Protein AF-A0A559QNJ1-F1 (afdb_monomer_lite)

Sequence (196 aa):
MNPVVQSQPAAASPVEQLLAQMQGPALPDPIGYWPPAPGWWVLGILVITAIGLTVYSILRKRARNRYRTTALRALDDIARGVPENKAYRLKALLKQTFFTAYPRERNRVAALHGQHWLQELHSSGKLHKLPFKQQELFARYFSEEIYQLNSNLHEPASLHIFIEVCRYWIKKHTTKPAPVYPVTAAAHALATGGTD

Structure (mmCIF, N/CA/C/O backbone):
data_AF-A0A559QNJ1-F1
#
_entry.id   AF-A0A559QNJ1-F1
#
loop_
_atom_site.group_PDB
_atom_site.id
_atom_site.type_symbol
_atom_site.label_atom_id
_atom_site.label_alt_id
_atom_site.label_comp_id
_atom_site.label_asym_id
_atom_site.label_entity_id
_atom_site.label_seq_id
_atom_site.pdbx_PDB_ins_code
_atom_site.Cartn_x
_atom_site.Cartn_y
_atom_site.Cartn_z
_atom_site.occupancy
_atom_site.B_iso_or_equiv
_atom_site.auth_seq_id
_atom_site.auth_comp_id
_atom_site.auth_asym_id
_atom_site.auth_atom_id
_atom_site.pdbx_PDB_model_num
ATOM 1 N N . MET A 1 1 ? -16.705 8.457 123.811 1.00 41.00 1 MET A N 1
ATOM 2 C CA . MET A 1 1 ? -17.934 7.855 123.249 1.00 41.00 1 MET A CA 1
ATOM 3 C C . MET A 1 1 ? -18.373 8.733 122.083 1.00 41.00 1 MET A C 1
ATOM 5 O O . MET A 1 1 ? -18.922 9.793 122.332 1.00 41.00 1 MET A O 1
ATOM 9 N N . ASN A 1 2 ? -18.034 8.358 120.843 1.00 44.53 2 ASN A N 1
ATOM 10 C CA . ASN A 1 2 ? -18.384 9.112 119.628 1.00 44.53 2 ASN A CA 1
ATOM 11 C C . ASN A 1 2 ? -19.527 8.396 118.893 1.00 44.53 2 ASN A C 1
ATOM 13 O O . ASN A 1 2 ? -19.393 7.194 118.658 1.00 44.53 2 ASN A O 1
ATOM 17 N N . PRO A 1 3 ? -20.616 9.082 118.505 1.00 57.97 3 PRO A N 1
ATOM 18 C CA . PRO A 1 3 ? -21.613 8.498 117.620 1.00 57.97 3 PRO A CA 1
ATOM 19 C C . PRO A 1 3 ? -21.122 8.494 116.164 1.00 57.97 3 PRO A C 1
ATOM 21 O O . PRO A 1 3 ? -20.559 9.468 115.666 1.00 57.97 3 PRO A O 1
ATOM 24 N N . VAL A 1 4 ? -21.339 7.362 115.495 1.00 52.81 4 VAL A N 1
ATOM 25 C CA . VAL A 1 4 ? -21.102 7.137 114.064 1.00 52.81 4 VAL A CA 1
ATOM 26 C C . VAL A 1 4 ? -22.115 7.952 113.257 1.00 52.81 4 VAL A C 1
ATOM 28 O O . VAL A 1 4 ? -23.319 7.745 113.382 1.00 52.81 4 VAL A O 1
ATOM 31 N N . VAL A 1 5 ? -21.628 8.870 112.423 1.00 57.50 5 VAL A N 1
ATOM 32 C CA . VAL A 1 5 ? -22.436 9.588 111.428 1.00 57.50 5 VAL A CA 1
ATOM 33 C C . VAL A 1 5 ? -22.674 8.642 110.249 1.00 57.50 5 VAL A C 1
ATOM 35 O O . VAL A 1 5 ? -21.732 8.262 109.558 1.00 57.50 5 VAL A O 1
ATOM 38 N N . GLN A 1 6 ? -23.924 8.229 110.033 1.00 46.25 6 GLN A N 1
ATOM 39 C CA . GLN A 1 6 ? -24.326 7.511 108.823 1.00 46.25 6 GLN A CA 1
ATOM 40 C C . GLN A 1 6 ? -24.389 8.495 107.646 1.00 46.25 6 GLN A C 1
ATOM 42 O O . GLN A 1 6 ? -25.229 9.392 107.620 1.00 46.25 6 GLN A O 1
ATOM 47 N N . SER A 1 7 ? -23.497 8.330 106.671 1.00 50.06 7 SER A N 1
ATOM 48 C CA . SER A 1 7 ? -23.483 9.095 105.422 1.00 50.06 7 SER A CA 1
ATOM 49 C C . SER A 1 7 ? -24.573 8.581 104.476 1.00 50.06 7 SER A C 1
ATOM 51 O O . SER A 1 7 ? -24.490 7.467 103.963 1.00 50.06 7 SER A O 1
ATOM 53 N N . GLN A 1 8 ? -25.599 9.393 104.237 1.00 51.47 8 GLN A N 1
ATOM 54 C CA . GLN A 1 8 ? -26.622 9.156 103.217 1.00 51.47 8 GLN A CA 1
ATOM 55 C C . GLN A 1 8 ? -25.997 9.311 101.811 1.00 51.47 8 GLN A C 1
ATOM 57 O O . GLN A 1 8 ? -25.254 10.274 101.606 1.00 51.47 8 GLN A O 1
ATOM 62 N N . PRO A 1 9 ? -26.236 8.409 100.836 1.00 51.00 9 PRO A N 1
ATOM 63 C CA . PRO A 1 9 ? -25.658 8.554 99.501 1.00 51.00 9 PRO A CA 1
ATOM 64 C C . PRO A 1 9 ? -26.268 9.773 98.801 1.00 51.00 9 PRO A C 1
ATOM 66 O O . PRO A 1 9 ? -27.489 9.896 98.695 1.00 51.00 9 PRO A O 1
ATOM 69 N N . ALA A 1 10 ? -25.409 10.688 98.351 1.00 56.72 10 ALA A N 1
ATOM 70 C CA . ALA A 1 10 ? -25.802 11.866 97.593 1.00 56.72 10 ALA A CA 1
ATOM 71 C C . ALA A 1 10 ? -26.511 11.436 96.300 1.00 56.72 10 ALA A C 1
ATOM 73 O O . ALA A 1 10 ? -25.950 10.696 95.491 1.00 56.72 10 ALA A O 1
ATOM 74 N N . ALA A 1 11 ? -27.753 11.886 96.118 1.00 59.53 11 ALA A N 1
ATOM 75 C CA . ALA A 1 11 ? -28.459 11.752 94.855 1.00 59.53 11 ALA A CA 1
ATOM 76 C C . ALA A 1 11 ? -27.624 12.411 93.743 1.00 59.53 11 ALA A C 1
ATOM 78 O O . ALA A 1 11 ? -27.133 13.526 93.924 1.00 59.53 11 ALA A O 1
ATOM 79 N N . ALA A 1 12 ? -27.452 11.704 92.623 1.00 60.41 12 ALA A N 1
ATOM 80 C CA . ALA A 1 12 ? -26.738 12.181 91.440 1.00 60.41 12 ALA A CA 1
ATOM 81 C C . ALA A 1 12 ? -27.136 13.627 91.101 1.00 60.41 12 ALA A C 1
ATOM 83 O O . ALA A 1 12 ? -28.323 13.969 91.109 1.00 60.41 12 ALA A O 1
ATOM 84 N N . SER A 1 13 ? -26.147 14.484 90.838 1.00 68.38 13 SER A N 1
ATOM 85 C CA . SER A 1 13 ? -26.398 15.912 90.623 1.00 68.38 13 SER A CA 1
ATOM 86 C C . SER A 1 13 ? -27.257 16.138 89.363 1.00 68.38 13 SER A C 1
ATOM 88 O O . SER A 1 13 ? -27.153 15.363 88.409 1.00 68.38 13 SER A O 1
ATOM 90 N N . PRO A 1 14 ? -28.084 17.202 89.296 1.00 70.44 14 PRO A N 1
ATOM 91 C CA . PRO A 1 14 ? -28.948 17.466 88.136 1.00 70.44 14 PRO A CA 1
ATOM 92 C C . PRO A 1 14 ? -28.190 17.528 86.798 1.00 70.44 14 PRO A C 1
ATOM 94 O O . PRO A 1 14 ? -28.740 17.220 85.744 1.00 70.44 14 PRO A O 1
ATOM 97 N N . VAL A 1 15 ? -26.903 17.887 86.845 1.00 69.62 15 VAL A N 1
ATOM 98 C CA . VAL A 1 15 ? -26.011 17.963 85.681 1.00 69.62 15 VAL A CA 1
ATOM 99 C C . VAL A 1 15 ? -25.634 16.570 85.163 1.00 69.62 15 VAL A C 1
ATOM 101 O O . VAL A 1 15 ? -25.578 16.365 83.953 1.00 69.62 15 VAL A O 1
ATOM 104 N N . GLU A 1 16 ? -25.453 15.584 86.047 1.00 70.06 16 GLU A N 1
ATOM 105 C CA . GLU A 1 16 ? -25.200 14.193 85.642 1.00 70.06 16 GLU A CA 1
ATOM 106 C C . GLU A 1 16 ? -26.425 13.563 84.973 1.00 70.06 16 GLU A C 1
ATOM 108 O O . GLU A 1 16 ? -26.291 12.809 84.012 1.00 70.06 16 GLU A O 1
ATOM 113 N N . GLN A 1 17 ? -27.630 13.933 85.415 1.00 72.44 17 GLN A N 1
ATOM 114 C CA . GLN A 1 17 ? -28.877 13.490 84.787 1.00 72.44 17 GLN A CA 1
ATOM 115 C C . GLN A 1 17 ? -29.070 14.101 83.388 1.00 72.44 17 GLN A C 1
ATOM 117 O O . GLN A 1 17 ? -29.568 13.428 82.488 1.00 72.44 17 GLN A O 1
ATOM 122 N N . LEU A 1 18 ? -28.634 15.349 83.183 1.00 71.00 18 LEU A N 1
ATOM 123 C CA . LEU A 1 18 ? -28.651 16.023 81.878 1.00 71.00 18 LEU A CA 1
ATOM 124 C C . LEU A 1 18 ? -27.651 15.409 80.892 1.00 71.00 18 LEU A C 1
ATOM 126 O O . LEU A 1 18 ? -27.993 15.204 79.728 1.00 71.00 18 LEU A O 1
ATOM 130 N N . LEU A 1 19 ? -26.442 15.064 81.350 1.00 66.31 19 LEU A N 1
ATOM 131 C CA . LEU A 1 19 ? -25.479 14.338 80.518 1.00 66.31 19 LEU A CA 1
ATOM 132 C C . LEU A 1 19 ? -25.975 12.930 80.169 1.00 66.31 19 LEU A C 1
ATOM 134 O O . LEU A 1 19 ? -25.812 12.500 79.031 1.00 66.31 19 LEU A O 1
ATOM 138 N N . ALA A 1 20 ? -26.625 12.233 81.104 1.00 67.75 20 ALA A N 1
ATOM 139 C CA . ALA A 1 20 ? -27.199 10.913 80.846 1.00 67.75 20 ALA A CA 1
ATOM 140 C C . ALA A 1 20 ? -28.367 10.941 79.835 1.00 67.75 20 ALA A C 1
ATOM 142 O O . ALA A 1 20 ? -28.649 9.925 79.201 1.00 67.75 20 ALA A O 1
ATOM 143 N N . GLN A 1 21 ? -29.033 12.090 79.656 1.00 68.06 21 GLN A N 1
ATOM 144 C CA . GLN A 1 21 ? -30.080 12.276 78.642 1.00 68.06 21 GLN A CA 1
ATOM 145 C C . GLN A 1 21 ? -29.545 12.634 77.247 1.00 68.06 21 GLN A C 1
ATOM 147 O O . GLN A 1 21 ? -30.291 12.535 76.271 1.00 68.06 21 GLN A O 1
ATOM 152 N N . MET A 1 22 ? -28.267 13.000 77.112 1.00 62.75 22 MET A N 1
ATOM 153 C CA . MET A 1 22 ? -27.616 13.171 75.811 1.00 62.75 22 MET A CA 1
ATOM 154 C C . MET A 1 22 ? -27.265 11.793 75.237 1.00 62.75 22 MET A C 1
ATOM 156 O O . MET A 1 22 ? -26.117 11.354 75.268 1.00 62.75 22 MET A O 1
ATOM 160 N N . GLN A 1 23 ? -28.271 11.087 74.713 1.00 66.19 23 GLN A N 1
ATOM 161 C CA . GLN A 1 23 ? -28.042 9.925 73.858 1.00 66.19 23 GLN A CA 1
ATOM 162 C C . GLN A 1 23 ? -27.239 10.394 72.642 1.00 66.19 23 GLN A C 1
ATOM 164 O O . GLN A 1 23 ? -27.742 11.144 71.804 1.00 66.19 23 GLN A O 1
ATOM 169 N N . GLY A 1 24 ? -25.963 10.003 72.587 1.00 66.25 24 GLY A N 1
ATOM 170 C CA . GLY A 1 24 ? -25.082 10.323 71.470 1.00 66.25 24 GLY A CA 1
ATOM 171 C C . GLY A 1 24 ? -25.742 9.917 70.148 1.00 66.25 24 GLY A C 1
ATOM 172 O O . GLY A 1 24 ? -26.357 8.849 70.091 1.00 66.25 24 GLY A O 1
ATOM 173 N N . PRO A 1 25 ? -25.666 10.753 69.098 1.00 64.06 25 PRO A N 1
ATOM 174 C CA . PRO A 1 25 ? -26.313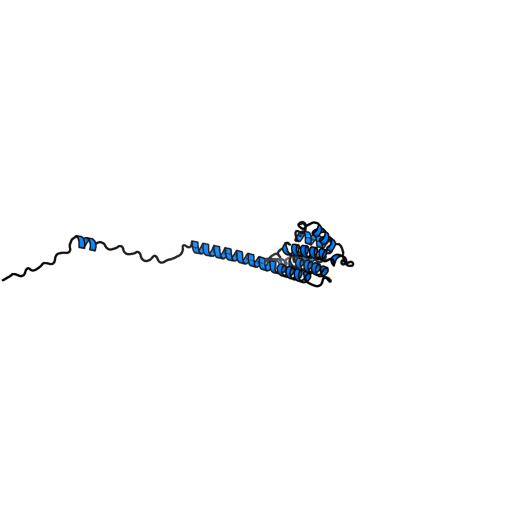 10.458 67.829 1.00 64.06 25 PRO A CA 1
ATOM 175 C C . PRO A 1 25 ? -25.825 9.101 67.319 1.00 64.06 25 PRO A C 1
ATOM 177 O O . PRO A 1 25 ? -24.620 8.879 67.193 1.00 64.06 25 PRO A O 1
ATOM 180 N N . ALA A 1 26 ? -26.765 8.188 67.059 1.00 66.06 26 ALA A N 1
ATOM 181 C CA . ALA A 1 26 ? -26.465 6.915 66.425 1.00 66.06 26 ALA A CA 1
ATOM 182 C C . ALA A 1 26 ? -25.710 7.200 65.120 1.00 66.06 26 ALA A C 1
ATOM 184 O O . ALA A 1 26 ? -26.196 7.955 64.273 1.00 66.06 26 ALA A O 1
ATOM 185 N N . LEU A 1 27 ? -24.496 6.657 64.989 1.00 66.75 27 LEU A N 1
ATOM 186 C CA . LEU A 1 27 ? -23.733 6.784 63.754 1.00 66.75 27 LEU A CA 1
ATOM 187 C C . LEU A 1 27 ? -24.583 6.185 62.626 1.00 66.75 27 LEU A C 1
ATOM 189 O O . LEU A 1 27 ? -25.097 5.078 62.804 1.00 66.75 27 LEU A O 1
ATOM 193 N N . PRO A 1 28 ? -24.758 6.889 61.492 1.00 66.00 28 PRO A N 1
ATOM 194 C CA . PRO A 1 28 ? -25.455 6.305 60.363 1.00 66.00 28 PRO A CA 1
ATOM 195 C C . PRO A 1 28 ? -24.686 5.054 59.946 1.00 66.00 28 PRO A C 1
ATOM 197 O O . PRO A 1 28 ? -23.454 5.092 59.848 1.00 66.00 28 PRO A O 1
ATOM 200 N N . ASP A 1 29 ? -25.415 3.958 59.729 1.00 68.00 29 ASP A N 1
ATOM 201 C CA . ASP A 1 29 ? -24.859 2.749 59.133 1.00 68.00 29 ASP A CA 1
ATOM 202 C C . ASP A 1 29 ? -23.971 3.148 57.948 1.00 68.00 29 ASP A C 1
ATOM 204 O O . ASP A 1 29 ? -24.363 4.031 57.170 1.00 68.00 29 ASP A O 1
ATOM 208 N N . PRO A 1 30 ? -22.766 2.562 57.807 1.00 66.94 30 PRO A N 1
ATOM 209 C CA . PRO A 1 30 ? -21.875 2.900 56.714 1.00 66.94 30 PRO A CA 1
ATOM 210 C C . PRO A 1 30 ? -22.651 2.673 55.426 1.00 66.94 30 PRO A C 1
ATOM 212 O O . PRO A 1 30 ? -22.996 1.538 55.103 1.00 66.94 30 PRO A O 1
ATOM 215 N N . ILE A 1 31 ? -22.971 3.772 54.739 1.00 61.50 31 ILE A N 1
ATOM 216 C CA . ILE A 1 31 ? -23.628 3.779 53.438 1.00 61.50 31 ILE A CA 1
ATOM 217 C C . ILE A 1 31 ? -22.935 2.736 52.571 1.00 61.50 31 ILE A C 1
ATOM 219 O O . ILE A 1 31 ? -21.804 2.930 52.122 1.00 61.50 31 ILE A O 1
ATOM 223 N N . GLY A 1 32 ? -23.593 1.584 52.415 1.00 65.75 32 GLY A N 1
ATOM 224 C CA . GLY A 1 32 ? -23.100 0.507 51.581 1.00 65.75 32 GLY A CA 1
ATOM 225 C C . GLY A 1 32 ? -22.828 1.117 50.219 1.00 65.75 32 GLY A C 1
ATOM 226 O O . GLY A 1 32 ? -23.721 1.727 49.639 1.00 65.75 32 GLY A O 1
ATOM 227 N N . TYR A 1 33 ? -21.578 1.028 49.767 1.00 62.19 33 TYR A N 1
ATOM 228 C CA . TYR A 1 33 ? -21.076 1.572 48.507 1.00 62.19 33 TYR A CA 1
ATOM 229 C C . TYR A 1 33 ? -21.796 0.922 47.303 1.00 62.19 33 TYR A C 1
ATOM 231 O O . TYR A 1 33 ? -21.232 0.104 46.580 1.00 62.19 33 TYR A O 1
ATOM 239 N N . TRP A 1 34 ? -23.068 1.266 47.105 1.00 59.28 34 TRP A N 1
ATOM 240 C CA . TRP A 1 34 ? -24.013 0.673 46.164 1.00 59.28 34 TRP A CA 1
ATOM 241 C C . TRP A 1 34 ? -24.834 1.772 45.477 1.00 59.28 34 TRP A C 1
ATOM 243 O O . TRP A 1 34 ? -25.251 2.724 46.131 1.00 59.28 34 TRP A O 1
ATOM 253 N N . PRO A 1 35 ? -25.217 1.583 44.206 1.00 61.16 35 PRO A N 1
ATOM 254 C CA . PRO A 1 35 ? -24.362 1.263 43.074 1.00 61.16 35 PRO A CA 1
ATOM 255 C C . PRO A 1 35 ? -23.713 2.559 42.542 1.00 61.16 35 PRO A C 1
ATOM 257 O O . PRO A 1 35 ? -24.317 3.631 42.641 1.00 61.16 35 PRO A O 1
ATOM 260 N N . PRO A 1 36 ? -22.514 2.516 41.931 1.00 64.00 36 PRO A N 1
ATOM 261 C CA . PRO A 1 36 ? -22.046 3.650 41.137 1.00 64.00 36 PRO A CA 1
ATOM 262 C C . PRO A 1 36 ? -23.176 4.024 40.174 1.00 64.00 36 PRO A C 1
ATOM 264 O O . PRO A 1 36 ? -23.674 3.151 39.458 1.00 64.00 36 PRO A O 1
ATOM 267 N N . ALA A 1 37 ? -23.643 5.276 40.252 1.00 67.81 37 ALA A N 1
ATOM 268 C CA . ALA A 1 37 ? -24.829 5.753 39.547 1.00 67.81 37 ALA A CA 1
ATOM 269 C C . ALA A 1 37 ? -24.878 5.174 38.120 1.00 67.81 37 ALA A C 1
ATOM 271 O O . ALA A 1 37 ? -23.835 5.161 37.458 1.00 67.81 37 ALA A O 1
ATOM 272 N N . PRO A 1 38 ? -26.037 4.702 37.620 1.00 68.81 38 PRO A N 1
ATOM 273 C CA . PRO A 1 38 ? -26.149 3.934 36.372 1.00 68.81 38 PRO A CA 1
ATOM 274 C C . PRO A 1 38 ? -25.469 4.581 35.149 1.00 68.81 38 PRO A C 1
ATOM 276 O O . PRO A 1 38 ? -25.098 3.889 34.203 1.00 68.81 38 PRO A O 1
ATOM 279 N N . GLY A 1 39 ? -25.218 5.893 35.190 1.00 74.06 39 GLY A N 1
ATOM 280 C CA . GLY A 1 39 ? -24.405 6.617 34.213 1.00 74.06 39 GLY A CA 1
ATOM 281 C C . GLY A 1 39 ? -22.964 6.110 34.040 1.00 74.06 39 GLY A C 1
ATOM 282 O O . GLY A 1 39 ? -22.434 6.223 32.939 1.00 74.06 39 GLY A O 1
ATOM 283 N N . TRP A 1 40 ? -22.336 5.492 35.047 1.00 83.31 40 TRP A N 1
ATOM 284 C CA . TRP A 1 40 ? -20.994 4.904 34.895 1.00 83.31 40 TRP A CA 1
ATOM 285 C C . TRP A 1 40 ? -20.993 3.656 34.023 1.00 83.31 40 TRP A C 1
ATOM 287 O O . TRP A 1 40 ? -20.048 3.436 33.271 1.00 83.31 40 TRP A O 1
ATOM 297 N N . TRP A 1 41 ? -22.063 2.865 34.069 1.00 84.06 41 TRP A N 1
ATOM 298 C CA . TRP A 1 41 ? -22.221 1.725 33.172 1.00 84.06 41 TRP A CA 1
ATOM 299 C C . TRP A 1 41 ? -22.402 2.188 31.731 1.00 84.06 41 TRP A C 1
ATOM 301 O O . TRP A 1 41 ? -21.757 1.656 30.830 1.00 84.06 41 TRP A O 1
ATOM 311 N N . VAL A 1 42 ? -23.202 3.237 31.519 1.00 87.81 42 VAL A N 1
ATOM 312 C CA . VAL A 1 42 ? -23.364 3.864 30.199 1.00 87.81 42 VAL A CA 1
ATOM 313 C C . VAL A 1 42 ? -22.029 4.417 29.696 1.00 87.81 42 VAL A C 1
ATOM 315 O O . VAL A 1 42 ? -21.656 4.164 28.552 1.00 87.81 42 VAL A O 1
ATOM 318 N N . LEU A 1 43 ? -21.267 5.103 30.554 1.00 88.38 43 LEU A N 1
ATOM 319 C CA . LEU A 1 43 ? -19.939 5.612 30.218 1.00 88.38 43 LEU A CA 1
ATOM 320 C C . LEU A 1 43 ? -18.955 4.475 29.907 1.00 88.38 43 LEU A C 1
ATOM 322 O O . LEU A 1 43 ? -18.230 4.545 28.918 1.00 88.38 43 LEU A O 1
ATOM 326 N N . GLY A 1 44 ? -18.966 3.403 30.700 1.00 91.19 44 GLY A N 1
ATOM 327 C CA . GLY A 1 44 ? -18.145 2.214 30.482 1.00 91.19 44 GLY A CA 1
ATOM 328 C C . GLY A 1 44 ? -18.444 1.554 29.137 1.00 91.19 44 GLY A C 1
ATOM 329 O O . GLY A 1 44 ? -17.526 1.303 28.358 1.00 91.19 44 GLY A O 1
ATOM 330 N N . ILE A 1 45 ? -19.724 1.354 28.811 1.00 93.06 45 ILE A N 1
ATOM 331 C CA . ILE A 1 45 ? -20.154 0.815 27.513 1.00 93.06 45 ILE A CA 1
ATOM 332 C C . ILE A 1 45 ? -19.729 1.742 26.371 1.00 93.06 45 ILE A C 1
ATOM 334 O O . ILE A 1 45 ? -19.217 1.264 25.356 1.00 93.06 45 ILE A O 1
ATOM 338 N N . LEU A 1 46 ? -19.895 3.057 26.526 1.00 93.50 46 LEU A N 1
ATOM 339 C CA . LEU A 1 46 ? -19.500 4.041 25.518 1.00 93.50 46 LEU A CA 1
ATOM 340 C C . LEU A 1 46 ? -17.990 3.981 25.245 1.00 93.50 46 LEU A C 1
ATOM 342 O O . LEU A 1 46 ? -17.572 3.919 24.088 1.00 93.50 46 LEU A O 1
ATOM 346 N N . VAL A 1 47 ? -17.176 3.937 26.302 1.00 95.19 47 VAL A N 1
ATOM 347 C CA . VAL A 1 47 ? -15.714 3.838 26.208 1.00 95.19 47 VAL A CA 1
ATOM 348 C C . VAL A 1 47 ? -15.301 2.522 25.553 1.00 95.19 47 VAL A C 1
ATOM 350 O O . VAL A 1 47 ? -14.510 2.534 24.609 1.00 95.19 47 VAL A O 1
ATOM 353 N N . ILE A 1 48 ? -15.873 1.392 25.978 1.00 94.81 48 ILE A N 1
ATOM 354 C CA . ILE A 1 48 ? -15.593 0.078 25.381 1.00 94.81 48 ILE A CA 1
ATOM 355 C C . ILE A 1 48 ? -15.966 0.071 23.895 1.00 94.81 48 ILE A C 1
ATOM 357 O O . ILE A 1 48 ? -15.188 -0.403 23.067 1.00 94.81 48 ILE A O 1
ATOM 361 N N . THR A 1 49 ? -17.113 0.647 23.533 1.00 94.25 49 THR A N 1
ATOM 362 C CA . THR A 1 49 ? -17.566 0.736 22.139 1.00 94.25 49 THR A CA 1
ATOM 363 C C . THR A 1 49 ? -16.627 1.610 21.311 1.00 94.25 49 THR A C 1
ATOM 365 O O . THR A 1 49 ? -16.216 1.213 20.220 1.00 94.25 49 THR A O 1
ATOM 368 N N . ALA A 1 50 ? -16.217 2.769 21.831 1.00 93.50 50 ALA A N 1
ATOM 369 C CA . ALA A 1 50 ? -15.268 3.654 21.163 1.00 93.50 50 ALA A CA 1
ATOM 370 C C . ALA A 1 50 ? -13.906 2.973 20.945 1.00 93.50 50 ALA A C 1
ATOM 372 O O . ALA A 1 50 ? -13.344 3.043 19.846 1.00 93.50 50 ALA A O 1
ATOM 373 N N . ILE A 1 51 ? -13.398 2.258 21.954 1.00 94.62 51 ILE A N 1
ATOM 374 C CA . ILE A 1 51 ? -12.160 1.476 21.848 1.00 94.62 51 ILE A CA 1
ATOM 375 C C . ILE A 1 51 ? -12.335 0.360 20.817 1.00 94.62 51 ILE A C 1
ATOM 377 O O . ILE A 1 51 ? -11.511 0.238 19.913 1.00 94.62 51 ILE A O 1
ATOM 381 N N . GLY A 1 52 ? -13.425 -0.405 20.887 1.00 92.75 52 GLY A N 1
ATOM 382 C CA . GLY A 1 52 ? -13.729 -1.489 19.954 1.00 92.75 52 GLY A CA 1
ATOM 383 C C . GLY A 1 52 ? -13.788 -1.011 18.503 1.00 92.75 52 GLY A C 1
ATOM 384 O O . GLY A 1 52 ? -13.128 -1.586 17.638 1.00 92.75 52 GLY A O 1
ATOM 385 N N . LEU A 1 53 ? -14.489 0.093 18.233 1.00 90.19 53 LEU A N 1
ATOM 386 C CA . LEU A 1 53 ? -14.565 0.707 16.903 1.00 90.19 53 LEU A CA 1
ATOM 387 C C . LEU A 1 53 ? -13.203 1.218 16.420 1.00 90.19 53 LEU A C 1
ATOM 389 O O . LEU A 1 53 ? -12.858 1.060 15.242 1.00 90.19 53 LEU A O 1
ATOM 393 N N . THR A 1 54 ? -12.411 1.802 17.320 1.00 88.19 54 THR A N 1
ATOM 394 C CA . THR A 1 54 ? -11.064 2.297 17.014 1.00 88.19 54 THR A CA 1
ATOM 395 C C . THR A 1 54 ? -10.129 1.142 16.669 1.00 88.19 54 THR A C 1
ATOM 397 O O . THR A 1 54 ? -9.508 1.145 15.603 1.00 88.19 54 THR A O 1
ATOM 400 N N . VAL A 1 55 ? -10.082 0.111 17.514 1.00 88.38 55 VAL A N 1
ATOM 401 C CA . VAL A 1 55 ? -9.281 -1.101 17.307 1.00 88.38 55 VAL A CA 1
ATOM 402 C C . VAL A 1 55 ? -9.712 -1.805 16.025 1.00 88.38 55 VAL A C 1
ATOM 404 O O . VAL A 1 55 ? -8.868 -2.080 15.174 1.00 88.38 55 VAL A O 1
ATOM 407 N N . TYR A 1 56 ? -11.013 -2.013 15.817 1.00 81.44 56 TYR A N 1
ATOM 408 C CA . TYR A 1 56 ? -11.549 -2.607 14.593 1.00 81.44 56 TYR A CA 1
ATOM 409 C C . TYR A 1 56 ? -11.138 -1.813 13.346 1.00 81.44 56 TYR A C 1
ATOM 411 O O . TYR A 1 56 ? -10.663 -2.385 12.363 1.00 81.44 56 TYR A O 1
ATOM 419 N N . SER A 1 57 ? -11.237 -0.483 13.389 1.00 75.69 57 SER A N 1
ATOM 420 C CA . SER A 1 57 ? -10.837 0.386 12.278 1.00 75.69 57 SER A CA 1
ATOM 421 C C . SER A 1 57 ? -9.336 0.318 11.998 1.00 75.69 57 SER A C 1
ATOM 423 O O . SER A 1 57 ? -8.928 0.271 10.833 1.00 75.69 57 SER A O 1
ATOM 425 N N . ILE A 1 58 ? -8.501 0.281 13.039 1.00 77.94 58 ILE A N 1
ATOM 426 C CA . ILE A 1 58 ? -7.044 0.148 12.915 1.00 77.94 58 ILE A CA 1
ATOM 427 C C . ILE A 1 58 ? -6.677 -1.227 12.358 1.00 77.94 58 ILE A C 1
ATOM 429 O O . ILE A 1 58 ? -5.877 -1.306 11.427 1.00 77.94 58 ILE A O 1
ATOM 433 N N . LEU A 1 59 ? -7.276 -2.303 12.869 1.00 73.81 59 LEU A N 1
ATOM 434 C CA . LEU A 1 59 ? -7.042 -3.666 12.395 1.00 73.81 59 LEU A CA 1
ATOM 435 C C . LEU A 1 59 ? -7.498 -3.831 10.947 1.00 73.81 59 LEU A C 1
ATOM 437 O O . LEU A 1 59 ? -6.745 -4.355 10.130 1.00 73.81 59 LEU A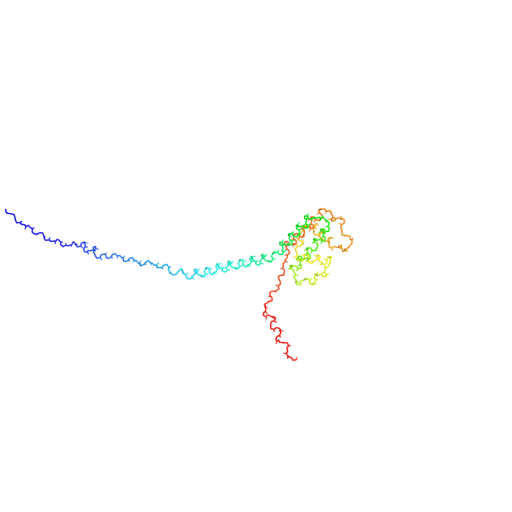 O 1
ATOM 441 N N . ARG A 1 60 ? -8.668 -3.298 10.580 1.00 71.00 60 ARG A N 1
ATOM 442 C CA . ARG A 1 60 ? -9.165 -3.307 9.199 1.00 71.00 60 ARG A CA 1
ATOM 443 C C . ARG A 1 60 ? -8.264 -2.496 8.268 1.00 71.00 60 ARG A C 1
ATOM 445 O O . ARG A 1 60 ? -7.993 -2.933 7.149 1.00 71.00 60 ARG A O 1
ATOM 452 N N . LYS A 1 61 ? -7.744 -1.347 8.719 1.00 67.31 61 LYS A N 1
ATOM 453 C CA . LYS A 1 61 ? -6.729 -0.569 7.984 1.00 67.31 61 LYS A CA 1
ATOM 454 C C . LYS A 1 61 ? -5.410 -1.335 7.858 1.00 67.31 61 LYS A C 1
ATOM 456 O O . LYS A 1 61 ? -4.840 -1.356 6.772 1.00 67.31 61 LYS A O 1
ATOM 461 N N . ARG A 1 62 ? -4.934 -2.000 8.917 1.00 65.19 62 ARG A N 1
ATOM 462 C CA . ARG A 1 62 ? -3.708 -2.820 8.896 1.00 65.19 62 ARG A CA 1
ATOM 463 C C . ARG A 1 62 ? -3.855 -4.018 7.971 1.00 65.19 62 ARG A C 1
ATOM 465 O O . ARG A 1 62 ? -2.982 -4.213 7.137 1.00 65.19 62 ARG A O 1
ATOM 472 N N . ALA A 1 63 ? -4.960 -4.757 8.051 1.00 62.59 63 ALA A N 1
ATOM 473 C CA . ALA A 1 63 ? -5.273 -5.867 7.157 1.00 62.59 63 ALA A CA 1
ATOM 474 C C . ALA A 1 63 ? -5.297 -5.404 5.694 1.00 62.59 63 ALA A C 1
ATOM 476 O O . ALA A 1 63 ? -4.633 -6.006 4.852 1.00 62.59 63 ALA A O 1
ATOM 477 N N . ARG A 1 64 ? -5.946 -4.264 5.414 1.00 64.38 64 ARG A N 1
ATOM 478 C CA . ARG A 1 64 ? -5.909 -3.623 4.091 1.00 64.38 64 ARG A CA 1
ATOM 479 C C . ARG A 1 64 ? -4.522 -3.121 3.699 1.00 64.38 64 ARG A C 1
ATOM 481 O O . ARG A 1 64 ? -4.264 -3.026 2.517 1.00 64.38 64 ARG A O 1
ATOM 488 N N . ASN A 1 65 ? -3.617 -2.827 4.626 1.00 68.75 65 ASN A N 1
ATOM 489 C CA . ASN A 1 65 ? -2.265 -2.357 4.311 1.00 68.75 65 ASN A CA 1
ATOM 490 C C . ASN A 1 65 ? -1.214 -3.478 4.248 1.00 68.75 65 ASN A C 1
ATOM 492 O O . ASN A 1 65 ? -0.093 -3.204 3.824 1.00 68.75 65 ASN A O 1
ATOM 496 N N . ARG A 1 66 ? -1.544 -4.730 4.611 1.00 77.31 66 ARG A N 1
ATOM 497 C CA . ARG A 1 66 ? -0.588 -5.855 4.561 1.00 77.31 66 ARG A CA 1
ATOM 498 C C . ARG A 1 66 ? 0.002 -6.032 3.166 1.00 77.31 66 ARG A C 1
ATOM 500 O O . ARG A 1 66 ? 1.215 -6.168 3.047 1.00 77.31 66 ARG A O 1
ATOM 507 N N . TYR A 1 67 ? -0.825 -5.946 2.122 1.00 80.88 67 TYR A N 1
ATOM 508 C CA . TYR A 1 67 ? -0.334 -6.066 0.747 1.00 80.88 67 TYR A CA 1
ATOM 509 C C . TYR A 1 67 ? 0.649 -4.939 0.387 1.00 80.88 67 TYR A C 1
ATOM 511 O O . TYR A 1 67 ? 1.597 -5.184 -0.351 1.00 80.88 67 TYR A O 1
ATOM 519 N N . ARG A 1 68 ? 0.483 -3.722 0.939 1.00 83.75 68 ARG A N 1
ATOM 520 C CA . ARG A 1 68 ? 1.422 -2.608 0.716 1.00 83.75 68 ARG A CA 1
ATOM 521 C C . ARG A 1 68 ? 2.768 -2.894 1.346 1.00 83.75 68 ARG A C 1
ATOM 523 O O . ARG A 1 68 ? 3.790 -2.648 0.723 1.00 83.75 68 ARG A O 1
ATOM 530 N N . THR A 1 69 ? 2.772 -3.417 2.569 1.00 83.50 69 THR A N 1
ATOM 531 C CA . THR A 1 69 ? 4.012 -3.814 3.240 1.00 83.50 69 THR A CA 1
ATOM 532 C C . THR A 1 69 ? 4.725 -4.910 2.454 1.00 83.50 69 THR A C 1
ATOM 534 O O . THR A 1 69 ? 5.931 -4.812 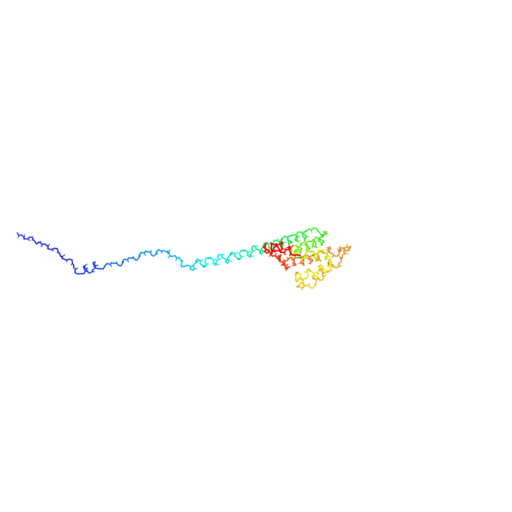2.254 1.00 83.50 69 THR A O 1
ATOM 537 N N . THR A 1 70 ? 3.994 -5.907 1.950 1.00 86.62 70 THR A N 1
ATOM 538 C CA . THR A 1 70 ? 4.563 -6.954 1.089 1.00 86.62 70 THR A CA 1
ATOM 539 C C . THR A 1 70 ? 5.127 -6.378 -0.211 1.00 86.62 70 THR A C 1
ATOM 541 O O . THR A 1 70 ? 6.262 -6.680 -0.561 1.00 86.62 70 THR A O 1
ATOM 544 N N . ALA A 1 71 ? 4.381 -5.503 -0.891 1.00 88.75 71 ALA A N 1
ATOM 545 C CA . ALA A 1 71 ? 4.822 -4.877 -2.135 1.00 88.75 71 ALA A CA 1
ATOM 546 C C . ALA A 1 71 ? 6.052 -3.977 -1.937 1.00 88.75 71 ALA A C 1
ATOM 548 O O . ALA A 1 71 ? 6.955 -3.987 -2.765 1.00 88.75 71 ALA A O 1
ATOM 549 N N . LEU A 1 72 ? 6.128 -3.232 -0.828 1.00 90.56 72 LEU A N 1
ATOM 550 C CA . LEU A 1 72 ? 7.299 -2.414 -0.497 1.00 90.56 72 LEU A CA 1
ATOM 551 C C . LEU A 1 72 ? 8.534 -3.266 -0.189 1.00 90.56 72 LEU A C 1
ATOM 553 O O . LEU A 1 72 ? 9.619 -2.920 -0.635 1.00 90.56 72 LEU A O 1
ATOM 557 N N . ARG A 1 73 ? 8.376 -4.395 0.513 1.00 90.38 73 ARG A N 1
ATOM 558 C CA . ARG A 1 73 ? 9.488 -5.333 0.735 1.00 90.38 73 ARG A CA 1
ATOM 559 C C . ARG A 1 73 ? 9.996 -5.913 -0.580 1.00 90.38 73 ARG A C 1
ATOM 561 O O . ARG A 1 73 ? 11.187 -5.843 -0.842 1.00 90.38 73 ARG A O 1
ATOM 568 N N . ALA A 1 74 ? 9.087 -6.381 -1.435 1.00 90.88 74 ALA A N 1
ATOM 569 C CA . ALA A 1 74 ? 9.444 -6.877 -2.760 1.00 90.88 74 ALA A CA 1
ATOM 570 C C . ALA A 1 74 ? 10.133 -5.797 -3.613 1.00 90.88 74 ALA A C 1
ATOM 572 O O . ALA A 1 74 ? 11.082 -6.094 -4.333 1.00 90.88 74 ALA A O 1
ATOM 573 N N . LEU A 1 75 ? 9.694 -4.536 -3.506 1.00 92.31 75 LEU A N 1
ATOM 574 C CA . LEU A 1 75 ? 10.346 -3.407 -4.166 1.00 92.31 75 LEU A CA 1
ATOM 575 C C . LEU A 1 75 ? 11.788 -3.226 -3.680 1.00 92.31 75 LEU A C 1
ATOM 577 O O . LEU A 1 75 ? 12.687 -3.069 -4.501 1.00 92.31 75 LEU A O 1
ATOM 581 N N . ASP A 1 76 ? 12.009 -3.252 -2.366 1.00 91.81 76 ASP A N 1
ATOM 582 C CA . ASP A 1 76 ? 13.339 -3.085 -1.778 1.00 91.81 76 ASP A CA 1
ATOM 583 C C . ASP A 1 76 ? 14.261 -4.278 -2.103 1.00 91.81 76 ASP A C 1
ATOM 585 O O . ASP A 1 76 ? 15.452 -4.090 -2.349 1.00 91.81 76 ASP A O 1
ATOM 589 N N . ASP A 1 77 ? 13.718 -5.493 -2.190 1.00 91.44 77 ASP A N 1
ATOM 590 C CA . ASP A 1 77 ? 14.463 -6.680 -2.627 1.00 91.44 77 ASP A CA 1
ATOM 591 C C . ASP A 1 77 ? 14.878 -6.579 -4.097 1.00 91.44 77 ASP A C 1
ATOM 593 O O . ASP A 1 77 ? 16.029 -6.851 -4.443 1.00 91.44 77 ASP A O 1
ATOM 597 N N . ILE A 1 78 ? 13.976 -6.114 -4.968 1.00 89.25 78 ILE A N 1
ATOM 598 C CA . ILE A 1 78 ? 14.302 -5.846 -6.373 1.00 89.25 78 ILE A CA 1
ATOM 599 C C . ILE A 1 78 ? 15.330 -4.712 -6.474 1.00 89.25 78 ILE A C 1
ATOM 601 O O . ILE A 1 78 ? 16.250 -4.803 -7.280 1.00 89.25 78 ILE A O 1
ATOM 605 N N . ALA A 1 79 ? 15.226 -3.670 -5.644 1.00 88.81 79 ALA A N 1
ATOM 606 C CA . ALA A 1 79 ? 16.175 -2.560 -5.629 1.00 88.81 79 ALA A CA 1
ATOM 607 C C . ALA A 1 79 ? 17.600 -3.012 -5.268 1.00 88.81 79 ALA A C 1
ATOM 609 O O . ALA A 1 79 ? 18.549 -2.596 -5.937 1.00 88.81 79 ALA A O 1
ATOM 610 N N . ARG A 1 80 ? 17.744 -3.894 -4.268 1.00 88.81 80 ARG A N 1
ATOM 611 C CA . ARG A 1 80 ? 19.035 -4.443 -3.807 1.00 88.81 80 ARG A CA 1
ATOM 612 C C . ARG A 1 80 ? 19.602 -5.556 -4.687 1.00 88.81 80 ARG A C 1
ATOM 614 O O . ARG A 1 80 ? 20.798 -5.812 -4.630 1.00 88.81 80 ARG A O 1
ATOM 621 N N . GLY A 1 81 ? 18.757 -6.231 -5.463 1.00 84.50 81 GLY A N 1
ATOM 622 C CA . GLY A 1 81 ? 19.169 -7.338 -6.321 1.00 84.50 81 GLY A CA 1
ATOM 623 C C . GLY A 1 81 ? 20.030 -6.919 -7.517 1.00 84.50 81 GLY A C 1
ATOM 624 O O . GLY A 1 81 ? 20.306 -5.737 -7.749 1.00 84.50 81 GLY A O 1
ATOM 625 N N . VAL A 1 82 ? 20.409 -7.917 -8.313 1.00 77.38 82 VAL A N 1
ATOM 626 C CA . VAL A 1 82 ? 21.186 -7.760 -9.552 1.00 77.38 82 VAL A CA 1
ATOM 627 C C . VAL A 1 82 ? 20.464 -6.795 -10.521 1.00 77.38 82 VAL A C 1
ATOM 629 O O . VAL A 1 82 ? 19.230 -6.810 -10.581 1.00 77.38 82 VAL A O 1
ATOM 632 N N . PRO A 1 83 ? 21.185 -5.904 -11.235 1.00 70.62 83 PRO A N 1
ATOM 633 C CA . PRO A 1 83 ? 20.598 -4.945 -12.184 1.00 70.62 83 PRO A CA 1
ATOM 634 C C . PRO A 1 83 ? 19.861 -5.606 -13.355 1.00 70.62 83 PRO A C 1
ATOM 636 O O . PRO A 1 83 ? 18.899 -5.036 -13.875 1.00 70.62 83 PRO A O 1
ATOM 639 N N . GLU A 1 84 ? 20.255 -6.825 -13.715 1.00 74.44 84 GLU A N 1
ATOM 640 C CA . GLU A 1 84 ? 19.642 -7.582 -14.796 1.00 74.44 84 GLU A CA 1
ATOM 641 C C . GLU A 1 84 ? 18.136 -7.772 -14.563 1.00 74.44 84 GLU A C 1
ATOM 643 O O . GLU A 1 84 ? 17.682 -8.168 -13.485 1.00 74.44 84 GLU A O 1
ATOM 648 N N . ASN A 1 85 ? 17.331 -7.445 -15.576 1.00 77.00 85 ASN A N 1
ATOM 649 C CA . ASN A 1 85 ? 15.869 -7.558 -15.553 1.00 77.00 85 ASN A CA 1
ATOM 650 C C . ASN A 1 85 ? 15.165 -6.778 -14.423 1.00 77.00 85 ASN A C 1
ATOM 652 O O . ASN A 1 85 ? 13.956 -6.932 -14.226 1.00 77.00 85 ASN A O 1
ATOM 656 N N . LYS A 1 86 ? 15.869 -5.900 -13.694 1.00 83.38 86 LYS A N 1
ATOM 657 C CA . LYS A 1 86 ? 15.319 -5.148 -12.556 1.00 83.38 86 LYS A CA 1
ATOM 658 C C . LYS A 1 86 ? 14.116 -4.304 -12.975 1.00 83.38 86 LYS A C 1
ATOM 660 O O . LYS A 1 86 ? 13.066 -4.365 -12.342 1.00 83.38 86 LYS A O 1
ATOM 665 N N . ALA A 1 87 ? 14.228 -3.625 -14.112 1.00 79.44 87 ALA A N 1
ATOM 666 C CA . ALA A 1 87 ? 13.129 -2.948 -14.791 1.00 79.44 87 ALA A CA 1
ATOM 667 C C . ALA A 1 87 ? 11.889 -3.864 -14.946 1.00 79.44 87 ALA A C 1
ATOM 669 O O . ALA A 1 87 ? 10.804 -3.583 -14.419 1.00 79.44 87 ALA A O 1
ATOM 670 N N . TYR A 1 88 ? 12.046 -5.003 -15.617 1.00 80.56 88 TYR A N 1
ATOM 671 C CA . TYR A 1 88 ? 10.952 -5.948 -15.842 1.00 80.56 88 TYR A CA 1
ATOM 672 C C . TYR A 1 88 ? 10.281 -6.391 -14.531 1.00 80.56 88 TYR A C 1
ATOM 674 O O . TYR A 1 88 ? 9.054 -6.337 -14.408 1.00 80.56 88 TYR A O 1
ATOM 682 N N . ARG A 1 89 ? 11.078 -6.733 -13.511 1.00 85.44 89 ARG A N 1
ATOM 683 C CA . ARG A 1 89 ? 10.572 -7.137 -12.189 1.00 85.44 89 ARG A CA 1
ATOM 684 C C . ARG A 1 89 ? 9.769 -6.023 -11.517 1.00 85.44 89 ARG A C 1
ATOM 686 O O . ARG A 1 89 ? 8.735 -6.298 -10.916 1.00 85.44 89 ARG A O 1
ATOM 693 N N . LEU A 1 90 ? 10.191 -4.769 -11.665 1.00 87.81 90 LEU A N 1
ATOM 694 C CA . LEU A 1 90 ? 9.454 -3.610 -11.161 1.00 87.81 90 LEU A CA 1
ATOM 695 C C . LEU A 1 90 ? 8.123 -3.387 -11.910 1.00 87.81 90 LEU A C 1
ATOM 697 O O . LEU A 1 90 ? 7.112 -3.117 -11.258 1.00 87.81 90 LEU A O 1
ATOM 701 N N . LYS A 1 91 ? 8.073 -3.564 -13.246 1.00 84.81 91 LYS A N 1
ATOM 702 C CA . LYS A 1 91 ? 6.803 -3.542 -14.020 1.00 84.81 91 LYS A CA 1
ATOM 703 C C . LYS A 1 91 ? 5.841 -4.609 -13.508 1.00 84.81 91 LYS A C 1
ATOM 705 O O . LYS A 1 91 ? 4.678 -4.313 -13.228 1.00 84.81 91 LYS A O 1
ATOM 710 N N . ALA A 1 92 ? 6.338 -5.839 -13.377 1.00 85.75 92 ALA A N 1
ATOM 711 C CA . ALA A 1 92 ? 5.556 -6.978 -12.914 1.00 85.75 92 ALA A CA 1
ATOM 712 C C . ALA A 1 92 ? 5.016 -6.748 -11.494 1.00 85.75 92 ALA A C 1
ATOM 714 O O . ALA A 1 92 ? 3.820 -6.929 -11.257 1.00 85.75 92 ALA A O 1
ATOM 715 N N . LEU A 1 93 ? 5.860 -6.256 -10.580 1.00 90.00 93 LEU A N 1
ATOM 716 C CA . LEU A 1 93 ? 5.460 -5.917 -9.215 1.00 90.00 93 LEU A CA 1
ATOM 717 C C . LEU A 1 93 ? 4.352 -4.857 -9.191 1.00 90.00 93 LEU A C 1
ATOM 719 O O . LEU A 1 93 ? 3.395 -4.979 -8.423 1.00 90.00 93 LEU A O 1
ATOM 723 N N . LEU A 1 94 ? 4.450 -3.826 -10.034 1.00 88.38 94 LEU A N 1
ATOM 724 C CA . LEU A 1 94 ? 3.444 -2.770 -10.108 1.00 88.38 94 LEU A CA 1
ATOM 725 C C . LEU A 1 94 ? 2.095 -3.315 -10.600 1.00 88.38 94 LEU A C 1
A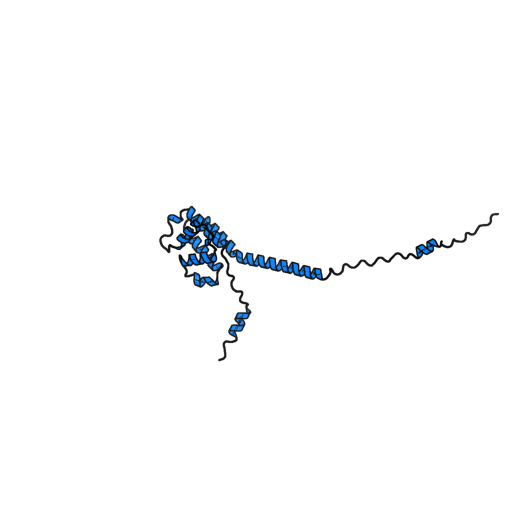TOM 727 O O . LEU A 1 94 ? 1.063 -3.041 -9.985 1.00 88.38 94 LEU A O 1
ATOM 731 N N . LYS A 1 95 ? 2.109 -4.158 -11.643 1.00 87.44 95 LYS A N 1
ATOM 732 C CA . LYS A 1 95 ? 0.908 -4.817 -12.184 1.00 87.44 95 LYS A CA 1
ATOM 733 C C . LYS A 1 95 ? 0.274 -5.761 -11.150 1.00 87.44 95 LYS A C 1
ATOM 735 O O . LYS A 1 95 ? -0.931 -5.696 -10.911 1.00 87.44 95 LYS A O 1
ATOM 740 N N . GLN A 1 96 ? 1.081 -6.555 -10.442 1.00 87.44 96 GLN A N 1
ATOM 741 C CA . GLN A 1 96 ? 0.621 -7.415 -9.342 1.00 87.44 96 GLN A CA 1
ATOM 742 C C . GLN A 1 96 ? 0.002 -6.605 -8.189 1.00 87.44 96 GLN A C 1
ATOM 744 O O . GLN A 1 96 ? -1.063 -6.955 -7.668 1.00 87.44 96 GLN A O 1
ATOM 749 N N . THR A 1 97 ? 0.651 -5.506 -7.797 1.00 87.94 97 THR A N 1
ATOM 750 C CA . THR A 1 97 ? 0.167 -4.637 -6.717 1.00 87.94 97 THR A CA 1
ATOM 751 C C . THR A 1 97 ? -1.157 -3.981 -7.102 1.00 87.94 97 THR A C 1
ATOM 753 O O . THR A 1 97 ? -2.080 -3.949 -6.289 1.00 87.94 97 THR A O 1
ATOM 756 N N . PHE A 1 98 ? -1.299 -3.534 -8.352 1.00 87.25 98 PHE A N 1
ATOM 757 C CA . PHE A 1 98 ? -2.552 -2.988 -8.867 1.00 87.25 98 PHE A CA 1
ATOM 758 C C . PHE A 1 98 ? -3.685 -4.009 -8.836 1.00 87.25 98 PHE A C 1
ATOM 760 O O . PHE A 1 98 ? -4.746 -3.707 -8.302 1.00 87.25 98 PHE A O 1
ATOM 767 N N . PHE A 1 99 ? -3.475 -5.237 -9.319 1.00 86.56 99 PHE A N 1
ATOM 768 C CA . PHE A 1 99 ? -4.525 -6.265 -9.284 1.00 86.56 99 PHE A CA 1
ATOM 769 C C . PHE A 1 99 ? -4.952 -6.638 -7.865 1.00 86.56 99 PHE A C 1
ATOM 771 O O . PHE A 1 99 ? -6.119 -6.947 -7.633 1.00 86.56 99 PHE A O 1
ATOM 778 N N . THR A 1 100 ? -4.028 -6.550 -6.908 1.00 84.44 100 THR A N 1
ATOM 779 C CA . THR A 1 100 ? -4.339 -6.746 -5.488 1.00 84.44 100 THR A CA 1
ATOM 780 C C . THR A 1 100 ? -5.153 -5.574 -4.921 1.00 84.44 100 THR A C 1
ATOM 782 O O . THR A 1 100 ? -6.059 -5.780 -4.115 1.00 84.44 100 THR A O 1
ATOM 785 N N . ALA A 1 101 ? -4.861 -4.341 -5.348 1.00 83.25 101 ALA A N 1
ATOM 786 C CA . ALA A 1 101 ? -5.542 -3.127 -4.894 1.00 83.25 101 ALA A CA 1
ATOM 787 C C . ALA A 1 101 ? -6.895 -2.859 -5.592 1.00 83.25 101 ALA A C 1
ATOM 789 O O . ALA A 1 101 ? -7.770 -2.232 -4.984 1.00 83.25 101 ALA A O 1
ATOM 790 N N . TYR A 1 102 ? -7.075 -3.348 -6.825 1.00 83.50 102 TYR A N 1
ATOM 791 C CA . TYR A 1 102 ? -8.241 -3.124 -7.690 1.00 83.50 102 TYR A CA 1
ATOM 792 C C . TYR A 1 102 ? -8.793 -4.429 -8.309 1.00 83.50 102 TYR A C 1
ATOM 794 O O . TYR A 1 102 ? -8.792 -4.586 -9.533 1.00 83.50 102 TYR A O 1
ATOM 802 N N . PRO A 1 103 ? -9.337 -5.371 -7.510 1.00 79.38 103 PRO A N 1
ATOM 803 C CA . PRO A 1 103 ? -9.777 -6.674 -8.024 1.00 79.38 103 PRO A CA 1
ATOM 804 C C . PRO A 1 103 ? -10.843 -6.591 -9.128 1.00 79.38 103 PRO A C 1
ATOM 806 O O . PRO A 1 103 ? -10.837 -7.402 -10.047 1.00 79.38 103 PRO A O 1
ATOM 809 N N . ARG A 1 104 ? -11.742 -5.594 -9.069 1.00 78.94 104 ARG A N 1
ATOM 810 C CA . ARG A 1 104 ? -12.820 -5.409 -10.061 1.00 78.94 104 ARG A CA 1
ATOM 811 C C . ARG A 1 104 ? -12.319 -4.930 -11.418 1.00 78.94 104 ARG A C 1
ATOM 813 O O . ARG A 1 104 ? -12.895 -5.262 -12.444 1.00 78.94 104 ARG A O 1
ATOM 820 N N . GLU A 1 105 ? -11.269 -4.119 -11.414 1.00 81.44 105 GLU A N 1
ATOM 821 C CA . GLU A 1 105 ? -10.733 -3.500 -12.628 1.00 81.44 105 GLU A CA 1
ATOM 822 C C . GLU A 1 105 ? -9.680 -4.406 -13.281 1.00 81.44 105 GLU A C 1
ATOM 824 O O . GLU A 1 105 ? -9.237 -4.132 -14.391 1.00 81.44 105 GLU A O 1
ATOM 829 N N . ARG A 1 106 ? -9.351 -5.544 -12.646 1.00 79.62 106 ARG A N 1
ATOM 830 C CA . ARG A 1 106 ? -8.408 -6.545 -13.155 1.00 79.62 106 ARG A CA 1
ATOM 831 C C . ARG A 1 106 ? -8.713 -6.957 -14.591 1.00 79.62 106 ARG A C 1
ATOM 833 O O . ARG A 1 106 ? -7.800 -6.931 -15.399 1.00 79.62 106 ARG A O 1
ATOM 840 N N . ASN A 1 107 ? -9.959 -7.298 -14.923 1.00 79.44 107 ASN A N 1
ATOM 841 C CA . ASN A 1 107 ? -10.302 -7.767 -16.272 1.00 79.44 107 ASN A CA 1
ATOM 842 C C . ASN A 1 107 ? -10.160 -6.657 -17.320 1.00 79.44 107 ASN A C 1
ATOM 844 O O . ASN A 1 107 ? -9.614 -6.893 -18.391 1.00 79.44 107 ASN A O 1
ATOM 848 N N . ARG A 1 108 ? -10.581 -5.432 -16.978 1.00 82.31 108 ARG A N 1
ATOM 849 C CA . ARG A 1 108 ? -10.447 -4.255 -17.850 1.00 82.31 108 ARG A CA 1
ATOM 850 C C . ARG A 1 108 ? -8.981 -3.899 -18.093 1.00 82.31 108 ARG A C 1
ATOM 852 O O . ARG A 1 108 ? -8.618 -3.531 -19.199 1.00 82.31 108 ARG A O 1
ATOM 859 N N . VAL A 1 109 ? -8.153 -4.009 -17.056 1.00 79.88 109 VAL A N 1
ATOM 860 C CA . VAL A 1 109 ? -6.764 -3.537 -17.066 1.00 79.88 109 VAL A CA 1
ATOM 861 C C . VAL A 1 109 ? -5.761 -4.644 -17.430 1.00 79.88 109 VAL A C 1
ATOM 863 O O . VAL A 1 109 ? -4.615 -4.360 -17.765 1.00 79.88 109 VAL A O 1
ATOM 866 N N . ALA A 1 110 ? -6.171 -5.916 -17.426 1.00 77.50 110 ALA A N 1
ATOM 867 C CA . ALA A 1 110 ? -5.314 -7.045 -17.790 1.00 77.50 110 ALA A CA 1
ATOM 868 C C . ALA A 1 110 ? -4.757 -6.920 -19.211 1.00 77.50 110 ALA A C 1
ATOM 870 O O . ALA A 1 110 ? -3.552 -7.118 -19.395 1.00 77.50 110 ALA A O 1
ATOM 871 N N . ALA A 1 111 ? -5.626 -6.532 -20.148 1.00 77.38 111 ALA A N 1
ATOM 872 C CA . ALA A 1 111 ? -5.315 -6.298 -21.554 1.00 77.38 111 ALA A CA 1
ATOM 873 C C . ALA A 1 111 ? -4.750 -4.895 -21.832 1.00 77.38 111 ALA A C 1
ATOM 875 O O . ALA A 1 111 ? -4.480 -4.572 -22.983 1.00 77.38 111 ALA A O 1
ATOM 876 N N . LEU A 1 112 ? -4.586 -4.039 -20.813 1.00 79.81 112 LEU A N 1
ATOM 877 C CA . LEU A 1 112 ? -3.965 -2.734 -21.011 1.00 79.81 112 LEU A CA 1
ATOM 878 C C . LEU A 1 112 ? -2.446 -2.855 -20.980 1.00 79.81 112 LEU A C 1
ATOM 880 O O . LEU A 1 112 ? -1.846 -3.466 -20.086 1.00 79.81 112 LEU A O 1
ATOM 884 N N . HIS A 1 113 ? -1.851 -2.200 -21.965 1.00 76.25 113 HIS A N 1
ATOM 885 C CA . HIS A 1 113 ? -0.427 -2.159 -22.202 1.00 76.25 113 HIS A CA 1
ATOM 886 C C . HIS A 1 113 ? 0.030 -0.730 -22.495 1.00 76.25 113 HIS A C 1
ATOM 888 O O . HIS A 1 113 ? -0.778 0.173 -22.733 1.00 76.25 113 HIS A O 1
ATOM 894 N N . GLY A 1 114 ? 1.340 -0.529 -22.389 1.00 76.19 114 GLY A N 1
ATOM 895 C CA . GLY A 1 114 ? 2.014 0.730 -22.665 1.00 76.19 114 GLY A CA 1
ATOM 896 C C . GLY A 1 114 ? 1.345 1.975 -22.068 1.00 76.19 114 GLY A C 1
ATOM 897 O O . GLY A 1 114 ? 1.148 2.079 -20.853 1.00 76.19 114 GLY A O 1
ATOM 898 N N . GLN A 1 115 ? 0.980 2.923 -22.934 1.00 77.81 115 GLN A N 1
ATOM 899 C CA . GLN A 1 115 ? 0.404 4.217 -22.548 1.00 77.81 115 GLN A CA 1
ATOM 900 C C . GLN A 1 115 ? -0.955 4.107 -21.847 1.00 77.81 115 GLN A C 1
ATOM 902 O O . GLN A 1 115 ? -1.218 4.845 -20.898 1.00 77.81 115 GLN A O 1
ATOM 907 N N . HIS A 1 116 ? -1.806 3.158 -22.242 1.00 80.38 116 HIS A N 1
ATOM 908 C CA . HIS A 1 116 ? -3.102 2.980 -21.583 1.00 80.38 116 HIS A CA 1
ATOM 909 C C . HIS A 1 116 ? -2.945 2.488 -20.143 1.00 80.38 116 HIS A C 1
ATOM 911 O O . HIS A 1 116 ? -3.655 2.928 -19.241 1.00 80.38 116 HIS A O 1
ATOM 917 N N . TRP A 1 117 ? -1.966 1.618 -19.899 1.00 82.88 117 TRP A N 1
ATOM 918 C CA . TRP A 1 117 ? -1.629 1.192 -18.545 1.00 82.88 117 TRP A CA 1
ATOM 919 C C . TRP A 1 117 ? -1.059 2.345 -17.701 1.00 82.88 117 TRP A C 1
ATOM 921 O O . TRP A 1 117 ? -1.420 2.500 -16.532 1.00 82.88 117 TRP A O 1
ATOM 931 N N . LEU A 1 118 ? -0.221 3.201 -18.292 1.00 83.00 118 LEU A N 1
ATOM 932 C CA . LEU A 1 118 ? 0.300 4.394 -17.621 1.00 83.00 118 LEU A CA 1
ATOM 933 C C . LEU A 1 118 ? -0.822 5.347 -17.178 1.00 83.00 118 LEU A C 1
ATOM 935 O O . LEU A 1 118 ? -0.787 5.861 -16.058 1.00 83.00 118 LEU A O 1
ATOM 939 N N . GLN A 1 119 ? -1.840 5.553 -18.014 1.00 83.06 119 GLN A N 1
ATOM 940 C CA . GLN A 1 119 ? -2.992 6.392 -17.670 1.00 83.06 119 GLN A CA 1
ATOM 941 C C . GLN A 1 119 ? -3.739 5.868 -16.433 1.00 83.06 119 GLN A C 1
ATOM 943 O O . GLN A 1 119 ? -4.061 6.648 -15.532 1.00 83.06 119 GLN A O 1
ATOM 948 N N . GLU A 1 120 ? -3.935 4.552 -16.328 1.00 85.12 120 GLU A N 1
ATOM 949 C CA . GLU A 1 120 ? -4.557 3.922 -15.152 1.00 85.12 120 GLU A CA 1
ATOM 950 C C . GLU A 1 120 ? -3.688 4.057 -13.884 1.00 85.12 120 GLU A C 1
ATOM 952 O O . GLU A 1 120 ? -4.185 4.210 -12.764 1.00 85.12 120 GLU A O 1
ATOM 957 N N . LEU A 1 121 ? -2.362 4.079 -14.022 1.00 83.88 121 LEU A N 1
ATOM 958 C CA . LEU A 1 121 ? -1.467 4.374 -12.899 1.00 83.88 121 LEU A CA 1
ATOM 959 C C . LEU A 1 121 ? -1.558 5.839 -12.451 1.00 83.88 121 LEU A C 1
ATOM 961 O O . LEU A 1 121 ? -1.534 6.123 -11.248 1.00 83.88 121 LEU A O 1
ATOM 965 N N . HIS A 1 122 ? -1.690 6.770 -13.399 1.00 84.50 122 HIS A N 1
ATOM 966 C CA . HIS A 1 122 ? -1.859 8.194 -13.104 1.00 84.50 122 HIS A CA 1
ATOM 967 C C . HIS A 1 122 ? -3.174 8.471 -12.372 1.00 84.50 122 HIS A C 1
ATOM 969 O O . HIS A 1 122 ? -3.166 9.200 -11.371 1.00 84.50 122 HIS A O 1
ATOM 975 N N . SER A 1 123 ? -4.270 7.852 -12.819 1.00 81.88 123 SER A N 1
ATOM 976 C CA . SER A 1 123 ? -5.593 7.990 -12.201 1.00 81.88 123 SER A CA 1
ATOM 977 C C . SER A 1 123 ? -5.634 7.389 -10.788 1.00 81.88 123 SER A C 1
ATOM 979 O O . SER A 1 123 ? -6.195 7.992 -9.871 1.00 81.88 123 SER A O 1
ATOM 981 N N . SER A 1 124 ? -4.966 6.252 -10.570 1.00 83.38 124 SER A N 1
ATOM 982 C CA . SER A 1 124 ? -4.957 5.538 -9.284 1.00 83.38 124 SER A CA 1
ATOM 983 C C . SER A 1 124 ? -3.978 6.098 -8.237 1.00 83.38 124 SER A C 1
ATOM 985 O O . SER A 1 124 ? -4.209 5.943 -7.033 1.00 83.38 124 SER A O 1
ATOM 987 N N . GLY A 1 125 ? -2.872 6.725 -8.663 1.00 75.00 125 GLY A N 1
ATOM 988 C CA . GLY A 1 125 ? -1.684 6.963 -7.828 1.00 75.00 125 GLY A CA 1
ATOM 989 C C . GLY A 1 125 ? -1.335 8.406 -7.474 1.00 75.00 125 GLY A C 1
ATOM 990 O O . GLY A 1 125 ? -0.350 8.622 -6.768 1.00 75.00 125 GLY A O 1
ATOM 991 N N . LYS A 1 126 ? -2.094 9.400 -7.957 1.00 80.56 126 LYS A N 1
ATOM 992 C CA . LYS A 1 126 ? -1.732 10.834 -7.870 1.00 80.56 126 LYS A CA 1
ATOM 993 C C . LYS A 1 126 ? -0.323 11.130 -8.417 1.00 80.56 126 LYS A C 1
ATOM 995 O O . LYS A 1 126 ? 0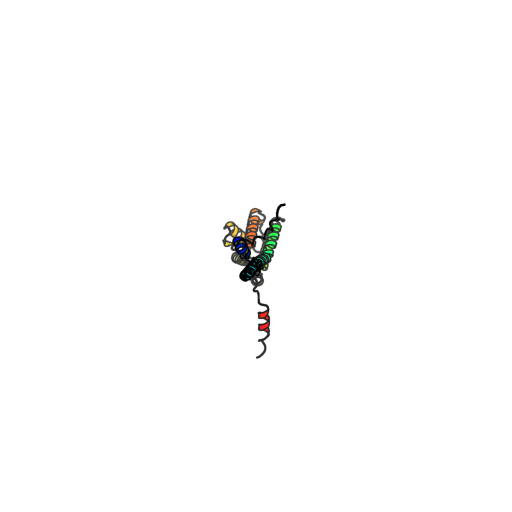.377 11.995 -7.894 1.00 80.56 126 LYS A O 1
ATOM 1000 N N . LEU A 1 127 ? 0.089 10.423 -9.472 1.00 80.44 127 LEU A N 1
ATOM 1001 C CA . LEU A 1 127 ? 1.425 10.567 -10.070 1.00 80.44 127 LEU A CA 1
ATOM 1002 C C . LEU A 1 127 ? 1.693 11.979 -10.618 1.00 80.44 127 LEU A C 1
ATOM 1004 O O . LEU A 1 127 ? 2.840 12.406 -10.642 1.00 80.44 127 LEU A O 1
ATOM 1008 N N . HIS A 1 128 ? 0.643 12.745 -10.936 1.00 79.25 128 HIS A N 1
ATOM 1009 C CA . HIS A 1 128 ? 0.732 14.158 -11.332 1.00 79.25 128 HIS A CA 1
ATOM 1010 C C . HIS A 1 128 ? 1.394 15.074 -10.283 1.00 79.25 128 HIS A C 1
ATOM 1012 O O . HIS A 1 128 ? 1.731 16.210 -10.596 1.00 79.25 128 HIS A O 1
ATOM 1018 N N . LYS A 1 129 ? 1.547 14.623 -9.027 1.00 84.06 129 LYS A N 1
ATOM 1019 C CA . LYS A 1 129 ? 2.211 15.391 -7.959 1.00 84.06 129 LYS A CA 1
ATOM 1020 C C . LYS A 1 129 ? 3.730 15.235 -7.937 1.00 84.06 129 LYS A C 1
ATOM 1022 O O . LYS A 1 129 ? 4.386 15.890 -7.132 1.00 84.06 129 LYS A O 1
ATOM 1027 N N . LEU A 1 130 ? 4.280 14.328 -8.737 1.00 84.88 130 LEU A N 1
ATOM 1028 C CA . LEU A 1 130 ? 5.721 14.108 -8.800 1.00 84.88 130 LEU A CA 1
ATOM 1029 C C . LEU A 1 130 ? 6.401 15.207 -9.633 1.00 84.88 130 LEU A C 1
ATOM 1031 O O . LEU A 1 130 ? 5.752 15.784 -10.503 1.00 84.88 130 LEU A O 1
ATOM 1035 N N . PRO A 1 131 ? 7.693 15.498 -9.414 1.00 87.31 131 PRO A N 1
ATOM 1036 C CA . PRO A 1 131 ? 8.463 16.389 -10.278 1.00 87.31 131 PRO A CA 1
ATOM 1037 C C . PRO A 1 131 ? 8.392 15.975 -11.753 1.00 87.31 131 PRO A C 1
ATOM 1039 O O . PRO A 1 131 ? 8.403 14.781 -12.059 1.00 87.31 131 PRO A O 1
ATOM 1042 N N . PHE A 1 132 ? 8.395 16.952 -12.666 1.00 83.44 132 PHE A N 1
ATOM 1043 C CA . PHE A 1 132 ? 8.273 16.724 -14.114 1.00 83.44 132 PHE A CA 1
ATOM 1044 C C . PHE A 1 132 ? 9.254 15.662 -14.633 1.00 83.44 132 PHE A C 1
ATOM 1046 O O . PHE A 1 132 ? 8.834 14.692 -15.255 1.00 83.44 132 PHE A O 1
ATOM 1053 N N . LYS A 1 133 ? 10.535 15.761 -14.253 1.00 82.81 133 LYS A N 1
ATOM 1054 C CA . LYS A 1 133 ? 11.578 14.788 -14.618 1.00 82.81 133 LYS A CA 1
ATOM 1055 C C . LYS A 1 133 ? 11.221 13.345 -14.232 1.00 82.81 133 LYS A C 1
ATOM 1057 O O . LYS A 1 133 ? 11.535 12.413 -14.963 1.00 82.81 133 LYS A O 1
ATOM 1062 N N . GLN A 1 134 ? 10.568 13.142 -13.085 1.00 84.81 134 GLN A N 1
ATOM 1063 C CA . GLN A 1 134 ? 10.147 11.810 -12.643 1.00 84.81 134 GLN A CA 1
ATOM 1064 C C . GLN A 1 134 ? 8.954 11.302 -13.457 1.00 84.81 134 GLN A C 1
ATOM 1066 O O . GLN A 1 134 ? 8.921 10.127 -13.807 1.00 84.81 134 GLN A O 1
ATOM 1071 N N . GLN A 1 135 ? 8.000 12.181 -13.780 1.00 82.94 135 GLN A N 1
ATOM 1072 C CA . GLN A 1 135 ? 6.853 11.839 -14.624 1.00 82.94 135 GLN A CA 1
ATOM 1073 C C . GLN A 1 135 ? 7.293 11.476 -16.044 1.00 82.94 135 GLN A C 1
ATOM 1075 O O . GLN A 1 135 ? 6.859 10.460 -16.574 1.00 82.94 135 GLN A O 1
ATOM 1080 N N . GLU A 1 136 ? 8.187 12.269 -16.632 1.00 82.56 136 GLU A N 1
ATOM 1081 C CA . GLU A 1 136 ? 8.709 12.072 -17.985 1.00 82.56 136 GLU A CA 1
ATOM 1082 C C . GLU A 1 136 ? 9.477 10.749 -18.107 1.00 82.56 136 GLU A C 1
ATOM 1084 O O . GLU A 1 136 ? 9.174 9.926 -18.973 1.00 82.56 136 GLU A O 1
ATOM 1089 N N . LEU A 1 137 ? 10.418 10.491 -17.189 1.00 79.44 137 LEU A N 1
ATOM 1090 C CA . LEU A 1 137 ? 11.174 9.234 -17.165 1.00 79.44 137 LEU A CA 1
ATOM 1091 C C . LEU A 1 137 ? 10.267 8.024 -16.926 1.00 79.44 137 LEU A C 1
ATOM 1093 O O . LEU A 1 137 ? 10.457 6.974 -17.541 1.00 79.44 137 LEU A O 1
ATOM 1097 N N . PHE A 1 138 ? 9.259 8.168 -16.063 1.00 82.12 138 PHE A N 1
ATOM 1098 C CA . PHE A 1 138 ? 8.272 7.120 -15.833 1.00 82.12 138 PHE A CA 1
ATOM 1099 C C . PHE A 1 138 ? 7.385 6.890 -17.061 1.00 82.12 138 PHE A C 1
ATOM 1101 O O . PHE A 1 138 ? 7.091 5.747 -17.381 1.00 82.12 138 PHE A O 1
ATOM 1108 N N . ALA A 1 139 ? 6.995 7.933 -17.794 1.00 81.88 139 ALA A N 1
ATOM 1109 C CA . ALA A 1 139 ? 6.186 7.794 -19.002 1.00 81.88 139 ALA A CA 1
ATOM 1110 C C . ALA A 1 139 ? 6.952 7.098 -20.134 1.00 81.88 139 ALA A C 1
ATOM 1112 O O . ALA A 1 139 ? 6.432 6.162 -20.751 1.00 81.88 139 ALA A O 1
ATOM 1113 N N . ARG A 1 140 ? 8.219 7.483 -20.332 1.00 78.00 140 ARG A N 1
ATOM 1114 C CA . ARG A 1 140 ? 9.140 6.867 -21.302 1.00 78.00 140 ARG A CA 1
ATOM 1115 C C . ARG A 1 140 ? 9.331 5.368 -21.065 1.00 78.00 140 ARG A C 1
ATOM 1117 O O . ARG A 1 140 ? 9.576 4.591 -21.979 1.00 78.00 140 ARG A O 1
ATOM 1124 N N . TYR A 1 141 ? 9.172 4.938 -19.821 1.00 75.56 141 TYR A N 1
ATOM 1125 C CA . TYR A 1 141 ? 9.293 3.543 -19.437 1.00 75.56 141 TYR A CA 1
ATOM 1126 C C . TYR A 1 141 ? 8.153 2.643 -19.950 1.00 75.56 141 TYR A C 1
ATOM 1128 O O . TYR A 1 141 ? 8.336 1.430 -20.119 1.00 75.56 141 TYR A O 1
ATOM 1136 N N . PHE A 1 142 ? 6.974 3.225 -20.186 1.00 75.50 142 PHE A N 1
ATOM 1137 C CA . PHE A 1 142 ? 5.786 2.529 -20.684 1.00 75.50 142 PHE A CA 1
ATOM 1138 C C . PHE A 1 142 ? 5.487 2.821 -22.162 1.00 75.50 142 PHE A C 1
ATOM 1140 O O . PHE A 1 142 ? 4.580 2.207 -22.706 1.00 75.50 142 PHE A O 1
ATOM 1147 N N . SER A 1 143 ? 6.214 3.712 -22.842 1.00 70.12 143 SER A N 1
ATOM 1148 C CA . SER A 1 143 ? 6.004 3.990 -24.275 1.00 70.12 143 SER A CA 1
ATOM 1149 C C . SER A 1 143 ? 6.602 2.949 -25.227 1.00 70.12 143 SER A C 1
ATOM 1151 O O . SER A 1 143 ? 6.178 2.891 -26.371 1.00 70.12 143 SER A O 1
ATOM 1153 N N . GLU A 1 144 ? 7.542 2.116 -24.779 1.00 59.94 144 GLU A N 1
ATOM 1154 C CA . GLU A 1 144 ? 8.330 1.236 -25.657 1.00 59.94 144 GLU A CA 1
ATOM 1155 C C . GLU A 1 144 ? 7.982 -0.242 -25.396 1.00 59.94 144 GLU A C 1
ATOM 1157 O O . GLU A 1 144 ? 8.493 -0.870 -24.459 1.00 59.94 144 GLU A O 1
ATOM 1162 N N . GLU A 1 145 ? 7.065 -0.807 -26.187 1.00 58.53 145 GLU A N 1
ATOM 1163 C CA . GLU A 1 145 ? 6.752 -2.237 -26.150 1.00 58.53 145 GLU A CA 1
ATOM 1164 C C . GLU A 1 145 ? 7.766 -3.062 -26.967 1.00 58.53 145 GLU A C 1
ATOM 1166 O O . GLU A 1 145 ? 7.772 -3.084 -28.190 1.00 58.53 145 GLU A O 1
ATOM 1171 N N . ILE A 1 146 ? 8.580 -3.817 -26.222 1.00 55.78 146 ILE A N 1
ATOM 1172 C CA . ILE A 1 146 ? 8.934 -5.228 -26.471 1.00 55.78 146 ILE A CA 1
ATOM 1173 C C . ILE A 1 146 ? 10.289 -5.581 -27.126 1.00 55.78 146 ILE A C 1
ATOM 1175 O O . ILE A 1 146 ? 10.729 -6.691 -26.858 1.00 55.78 146 ILE A O 1
ATOM 1179 N N . TYR A 1 147 ? 11.078 -4.712 -27.778 1.00 46.28 147 TYR A N 1
ATOM 1180 C CA . TYR A 1 147 ? 12.426 -5.161 -28.245 1.00 46.28 147 TYR A CA 1
ATOM 1181 C C . TYR A 1 147 ? 13.649 -4.275 -27.944 1.00 46.28 147 TYR A C 1
ATOM 1183 O O . TYR A 1 147 ? 14.766 -4.786 -27.969 1.00 46.28 147 TYR A O 1
ATOM 1191 N N . GLN A 1 148 ? 13.493 -3.014 -27.525 1.00 43.62 148 GLN A N 1
ATOM 1192 C CA . GLN A 1 148 ? 14.598 -2.210 -26.972 1.00 43.62 148 GLN A CA 1
ATOM 1193 C C . GLN A 1 148 ? 14.406 -1.977 -25.474 1.00 43.62 148 GLN A C 1
ATOM 1195 O O . GLN A 1 148 ? 14.173 -0.853 -25.033 1.00 43.62 148 GLN A O 1
ATOM 1200 N N . LEU A 1 149 ? 14.485 -3.024 -24.650 1.00 50.00 149 LEU A N 1
ATOM 1201 C CA . LEU A 1 149 ? 14.498 -2.856 -23.195 1.00 50.00 149 LEU A CA 1
ATOM 1202 C C . LEU A 1 149 ? 15.825 -2.203 -22.747 1.00 50.00 149 LEU A C 1
ATOM 1204 O O . LEU A 1 149 ? 16.670 -2.825 -22.124 1.00 50.00 149 LEU A O 1
ATOM 1208 N N . ASN A 1 150 ? 15.967 -0.915 -23.048 1.00 54.53 150 ASN A N 1
ATOM 1209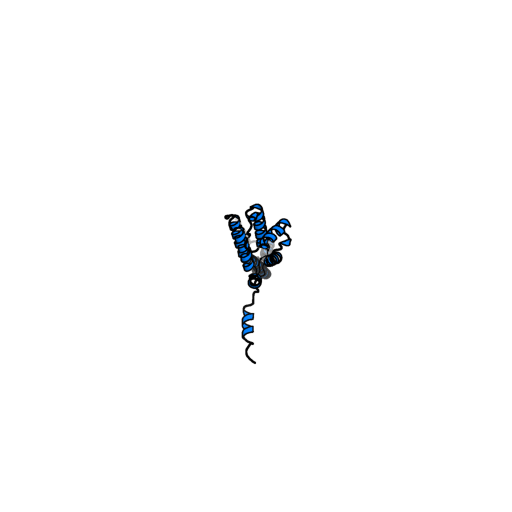 C CA . ASN A 1 150 ? 16.782 0.068 -22.365 1.00 54.53 150 ASN A CA 1
ATOM 1210 C C . ASN A 1 150 ? 18.245 -0.281 -22.066 1.00 54.53 150 ASN A C 1
ATOM 1212 O O . ASN A 1 150 ? 18.619 -0.533 -20.916 1.00 54.53 150 ASN A O 1
ATOM 1216 N N . SER A 1 151 ? 19.110 -0.074 -23.052 1.00 53.66 151 SER A N 1
ATOM 1217 C CA . SER A 1 151 ? 20.531 0.181 -22.788 1.00 53.66 151 SER A CA 1
ATOM 1218 C C . SER A 1 151 ? 20.722 1.326 -21.771 1.00 53.66 151 SER A C 1
ATOM 1220 O O . SER A 1 151 ? 21.480 1.183 -20.819 1.00 53.66 151 SER A O 1
ATOM 1222 N N . ASN A 1 152 ? 19.932 2.404 -21.871 1.00 54.12 152 ASN A N 1
ATOM 1223 C CA . ASN A 1 152 ? 19.981 3.566 -20.966 1.00 54.12 152 ASN A CA 1
ATOM 1224 C C . ASN A 1 152 ? 19.301 3.376 -19.585 1.00 54.12 152 ASN A C 1
ATOM 1226 O O . ASN A 1 152 ? 19.308 4.305 -18.781 1.00 54.12 152 ASN A O 1
ATOM 1230 N N . LEU A 1 153 ? 18.684 2.223 -19.276 1.00 58.03 153 LEU A N 1
ATOM 1231 C CA . LEU A 1 153 ? 18.147 1.948 -17.921 1.00 58.03 153 LEU A CA 1
ATOM 1232 C C . LEU A 1 153 ? 19.093 1.149 -17.044 1.00 58.03 153 LEU A C 1
ATOM 1234 O O . LEU A 1 153 ? 18.846 1.043 -15.843 1.00 58.03 153 LEU A O 1
ATOM 1238 N N . HIS A 1 154 ? 20.157 0.593 -17.620 1.00 61.62 154 HIS A N 1
ATOM 1239 C CA . HIS A 1 154 ? 21.267 0.147 -16.793 1.00 61.62 154 HIS A CA 1
ATOM 1240 C C . HIS A 1 154 ? 21.953 1.328 -16.100 1.00 61.62 154 HIS A C 1
ATOM 1242 O O . HIS A 1 154 ? 22.645 1.108 -15.109 1.00 61.62 154 HIS A O 1
ATOM 1248 N N . GLU A 1 155 ? 21.687 2.567 -16.539 1.00 75.44 155 GLU A N 1
ATOM 1249 C CA . GLU A 1 155 ? 22.077 3.757 -15.796 1.00 75.44 155 GLU A CA 1
ATOM 1250 C C . GLU A 1 155 ? 21.455 3.741 -14.391 1.00 75.44 155 GLU A C 1
ATOM 1252 O O . GLU A 1 155 ? 20.224 3.823 -14.240 1.00 75.44 155 GLU A O 1
ATOM 1257 N N . PRO A 1 156 ? 22.285 3.678 -13.335 1.00 77.88 156 PRO A N 1
ATOM 1258 C CA . PRO A 1 156 ? 21.806 3.545 -11.965 1.00 77.88 156 PRO A CA 1
ATOM 1259 C C . PRO A 1 156 ? 20.915 4.724 -11.546 1.00 77.88 156 PRO A C 1
ATOM 1261 O O . PRO A 1 156 ? 19.977 4.540 -10.768 1.00 77.88 156 PRO A O 1
ATOM 1264 N N . ALA A 1 157 ? 21.144 5.919 -12.101 1.00 82.00 157 ALA A N 1
ATOM 1265 C CA . ALA A 1 157 ? 20.360 7.117 -11.806 1.00 82.00 157 ALA A CA 1
ATOM 1266 C C . ALA A 1 157 ? 18.910 7.029 -12.323 1.00 82.00 157 ALA A C 1
ATOM 1268 O O . ALA A 1 157 ? 17.966 7.348 -11.595 1.00 82.00 157 ALA A O 1
ATOM 1269 N N . SER A 1 158 ? 18.713 6.561 -13.558 1.00 80.88 158 SER A N 1
ATOM 1270 C CA . SER A 1 158 ? 17.382 6.396 -14.163 1.00 80.88 158 SER A CA 1
ATOM 1271 C C . SER A 1 158 ? 16.569 5.337 -13.423 1.00 80.88 158 SER A C 1
ATOM 1273 O O . SER A 1 158 ? 15.381 5.518 -13.142 1.00 80.88 158 SER A O 1
ATOM 1275 N N . LEU A 1 159 ? 17.230 4.241 -13.049 1.00 82.81 159 LEU A N 1
ATOM 1276 C CA . LEU A 1 159 ? 16.606 3.146 -12.322 1.00 82.81 159 LEU A CA 1
ATOM 1277 C C . LEU A 1 159 ? 16.231 3.545 -10.888 1.00 82.81 159 LEU A C 1
ATOM 1279 O O . LEU A 1 159 ? 15.166 3.160 -10.402 1.00 82.81 159 LEU A O 1
ATOM 1283 N N . HIS A 1 160 ? 17.057 4.363 -10.232 1.00 86.44 160 HIS A N 1
ATOM 1284 C CA . HIS A 1 160 ? 16.736 4.937 -8.927 1.00 86.44 160 HIS A CA 1
ATOM 1285 C C . HIS A 1 160 ? 15.448 5.766 -8.979 1.00 86.44 160 HIS A C 1
ATOM 1287 O O . HIS A 1 160 ? 14.540 5.540 -8.178 1.00 86.44 160 HIS A O 1
ATOM 1293 N N . ILE A 1 161 ? 15.325 6.664 -9.963 1.00 85.81 161 ILE A N 1
ATOM 1294 C CA . ILE A 1 161 ? 14.110 7.469 -10.156 1.00 85.81 161 ILE A CA 1
ATOM 1295 C C . ILE A 1 161 ? 12.897 6.558 -10.364 1.00 85.81 161 ILE A C 1
ATOM 1297 O O . ILE A 1 161 ? 11.852 6.765 -9.751 1.00 85.81 161 ILE A O 1
ATOM 1301 N N . PHE A 1 162 ? 13.038 5.504 -11.167 1.00 86.31 162 PHE A N 1
ATOM 1302 C CA . PHE A 1 162 ? 11.949 4.563 -11.397 1.00 86.31 162 PHE A CA 1
ATOM 1303 C C . PHE A 1 162 ? 11.500 3.847 -10.108 1.00 86.31 162 PHE A C 1
ATOM 1305 O O . PHE A 1 162 ? 10.302 3.772 -9.822 1.00 86.31 162 PHE A O 1
ATOM 1312 N N . ILE A 1 163 ? 12.447 3.398 -9.274 1.00 89.19 163 ILE A N 1
ATOM 1313 C CA . ILE A 1 163 ? 12.154 2.818 -7.953 1.00 89.19 163 ILE A CA 1
ATOM 1314 C C . ILE A 1 163 ? 11.423 3.826 -7.061 1.00 89.19 163 ILE A C 1
ATOM 1316 O O . ILE A 1 163 ? 10.468 3.449 -6.377 1.00 89.19 163 ILE A O 1
ATOM 1320 N N . GLU A 1 164 ? 11.837 5.095 -7.050 1.00 89.88 164 GLU A N 1
ATOM 1321 C CA . GLU A 1 164 ? 11.173 6.134 -6.258 1.00 89.88 164 GLU A CA 1
ATOM 1322 C C . GLU A 1 164 ? 9.724 6.352 -6.687 1.00 89.88 164 GLU A C 1
ATOM 1324 O O . GLU A 1 164 ? 8.837 6.404 -5.829 1.00 89.88 164 GLU A O 1
ATOM 1329 N N . VAL A 1 165 ? 9.461 6.405 -7.995 1.00 88.25 165 VAL A N 1
ATOM 1330 C CA . VAL A 1 165 ? 8.098 6.541 -8.521 1.00 88.25 165 VAL A CA 1
ATOM 1331 C C . VAL A 1 165 ? 7.250 5.319 -8.156 1.00 88.25 165 VAL A C 1
ATOM 1333 O O . VAL A 1 165 ? 6.136 5.476 -7.646 1.00 88.25 165 VAL A O 1
ATOM 1336 N N . CYS A 1 166 ? 7.784 4.100 -8.311 1.00 89.38 166 CYS A N 1
ATOM 1337 C CA . CYS A 1 166 ? 7.115 2.875 -7.861 1.00 89.38 166 CYS A CA 1
ATOM 1338 C C . CYS A 1 166 ? 6.806 2.924 -6.357 1.00 89.38 166 CYS A C 1
ATOM 1340 O O . CYS A 1 166 ? 5.678 2.649 -5.941 1.00 89.38 166 CYS A O 1
ATOM 1342 N N . ARG A 1 167 ? 7.777 3.326 -5.529 1.00 91.81 167 ARG A N 1
ATOM 1343 C CA . ARG A 1 167 ? 7.611 3.458 -4.075 1.00 91.81 167 ARG A CA 1
ATOM 1344 C C . ARG A 1 167 ? 6.526 4.471 -3.727 1.00 91.81 167 ARG A C 1
ATOM 1346 O O . ARG A 1 167 ? 5.696 4.205 -2.853 1.00 91.81 167 ARG A O 1
ATOM 1353 N N . TYR A 1 168 ? 6.526 5.623 -4.395 1.00 89.88 168 TYR A N 1
ATOM 1354 C CA . TYR A 1 168 ? 5.526 6.667 -4.201 1.00 89.88 168 TYR A CA 1
ATOM 1355 C C . TYR A 1 168 ? 4.127 6.143 -4.519 1.00 89.88 168 TYR A C 1
ATOM 1357 O O . TYR A 1 168 ? 3.224 6.243 -3.682 1.00 89.88 168 TYR A O 1
ATOM 1365 N N . TRP A 1 169 ? 3.968 5.510 -5.683 1.00 89.88 169 TRP A N 1
ATOM 1366 C CA . TRP A 1 169 ? 2.698 4.944 -6.112 1.00 89.88 169 TRP A CA 1
ATOM 1367 C C . TRP A 1 169 ? 2.195 3.878 -5.129 1.00 89.88 169 TRP A C 1
ATOM 1369 O O . TRP A 1 169 ? 1.070 3.974 -4.637 1.00 89.88 169 TRP A O 1
ATOM 1379 N N . ILE A 1 170 ? 3.036 2.919 -4.720 1.00 87.94 170 ILE A N 1
ATOM 1380 C CA . ILE A 1 170 ? 2.654 1.870 -3.754 1.00 87.94 170 ILE A CA 1
ATOM 1381 C C . ILE A 1 170 ? 2.209 2.477 -2.410 1.00 87.94 170 ILE A C 1
ATOM 1383 O O . ILE A 1 170 ? 1.270 1.983 -1.782 1.00 87.94 170 ILE A O 1
ATOM 1387 N N . LYS A 1 171 ? 2.821 3.581 -1.967 1.00 86.31 171 LYS A N 1
ATOM 1388 C CA . LYS A 1 171 ? 2.425 4.264 -0.723 1.00 86.31 171 LYS A CA 1
ATOM 1389 C C . LYS A 1 171 ? 1.125 5.063 -0.854 1.00 86.31 171 LYS A C 1
ATOM 1391 O O . LYS A 1 171 ? 0.381 5.159 0.126 1.00 86.31 171 LYS A O 1
ATOM 1396 N N . LYS A 1 172 ? 0.872 5.680 -2.012 1.00 84.50 172 LYS A N 1
ATOM 1397 C CA . LYS A 1 172 ? -0.156 6.724 -2.175 1.00 84.50 172 LYS A CA 1
ATOM 1398 C C . LYS A 1 172 ? -1.364 6.321 -3.017 1.00 84.50 172 LYS A C 1
ATOM 1400 O O . LYS A 1 172 ? -2.362 7.040 -2.948 1.00 84.50 172 LYS A O 1
ATOM 1405 N N . HIS A 1 173 ? -1.318 5.202 -3.741 1.00 82.38 173 HIS A N 1
ATOM 1406 C CA . HIS A 1 173 ? -2.463 4.746 -4.526 1.00 82.38 173 HIS A CA 1
ATOM 1407 C C . HIS A 1 173 ? -3.688 4.535 -3.638 1.00 82.38 173 HIS A C 1
ATOM 1409 O O . HIS A 1 173 ? -3.588 4.178 -2.456 1.00 82.38 173 HIS A O 1
ATOM 1415 N N . THR A 1 174 ? -4.866 4.799 -4.184 1.00 78.81 174 THR A N 1
ATOM 1416 C CA . THR A 1 174 ? -6.115 4.517 -3.480 1.00 78.81 174 THR A CA 1
ATOM 1417 C C . THR A 1 174 ? -6.411 3.016 -3.542 1.00 78.81 174 THR A C 1
ATOM 1419 O O . THR A 1 174 ? -5.830 2.278 -4.328 1.00 78.81 174 THR A O 1
ATOM 1422 N N . THR A 1 175 ? -7.245 2.513 -2.635 1.00 74.12 175 THR A N 1
ATOM 1423 C CA . THR A 1 175 ? -7.809 1.161 -2.782 1.00 74.12 175 THR A CA 1
ATOM 1424 C C . THR A 1 175 ? -9.297 1.310 -2.930 1.00 74.12 175 THR A C 1
ATOM 1426 O O . THR A 1 175 ? -9.922 1.994 -2.115 1.00 74.12 175 THR A O 1
ATOM 1429 N N . LYS A 1 176 ? -9.865 0.648 -3.930 1.00 65.88 176 LYS A N 1
ATOM 1430 C CA . LYS A 1 176 ? -11.310 0.554 -4.083 1.00 65.88 176 LYS A CA 1
ATOM 1431 C C . LYS A 1 176 ? -11.745 -0.733 -3.381 1.00 65.88 176 LYS A C 1
ATOM 1433 O O . LYS A 1 176 ? -11.459 -1.814 -3.895 1.00 65.88 176 LYS A O 1
ATOM 1438 N N . PRO A 1 177 ? -12.330 -0.667 -2.168 1.00 54.81 177 PRO A N 1
ATOM 1439 C CA . PRO A 1 177 ? -12.727 -1.879 -1.466 1.00 54.81 177 PRO A CA 1
ATOM 1440 C C . PRO A 1 177 ? -13.719 -2.678 -2.324 1.00 54.81 177 PRO A C 1
ATOM 1442 O O . PRO A 1 177 ? -14.611 -2.114 -2.968 1.00 54.81 177 PRO A O 1
ATOM 1445 N N . ALA A 1 178 ? -13.555 -4.002 -2.338 1.00 50.03 178 ALA A N 1
ATOM 1446 C CA . ALA A 1 178 ? -14.577 -4.896 -2.866 1.00 50.03 178 ALA A CA 1
ATOM 1447 C C . ALA A 1 178 ? -15.913 -4.588 -2.158 1.00 50.03 178 ALA A C 1
ATOM 1449 O O . ALA A 1 178 ? -15.901 -4.234 -0.973 1.00 50.03 178 ALA A O 1
ATOM 1450 N N . PRO A 1 179 ? -17.050 -4.628 -2.874 1.00 45.06 179 PRO A N 1
ATOM 1451 C CA . PRO A 1 179 ? -18.332 -4.371 -2.242 1.00 45.06 179 PRO A CA 1
ATOM 1452 C C . PRO A 1 179 ? -18.548 -5.503 -1.242 1.00 45.06 179 PRO A C 1
ATOM 1454 O O . PRO A 1 179 ? -18.362 -6.674 -1.571 1.00 45.06 179 PRO A O 1
ATOM 1457 N N . VAL A 1 180 ? -18.907 -5.156 -0.012 1.00 47.41 180 VAL A N 1
ATOM 1458 C CA . VAL A 1 180 ? -19.468 -6.152 0.893 1.00 47.41 180 VAL A CA 1
ATOM 1459 C C . VAL A 1 180 ? -20.871 -6.394 0.356 1.00 47.41 180 VAL A C 1
ATOM 1461 O O . VAL A 1 180 ? -21.774 -5.619 0.652 1.00 47.41 180 VAL A O 1
ATOM 1464 N N . TYR A 1 181 ? -21.040 -7.385 -0.519 1.00 39.91 181 TYR A N 1
ATOM 1465 C CA . TYR A 1 181 ? -22.381 -7.871 -0.808 1.00 39.91 181 TYR A CA 1
ATOM 1466 C C . TYR A 1 181 ? -22.885 -8.499 0.494 1.00 39.91 181 TYR A C 1
ATOM 1468 O O . TYR A 1 181 ? -22.225 -9.412 1.002 1.00 39.91 181 TYR A O 1
ATOM 1476 N N . PRO A 1 182 ? -23.983 -8.008 1.093 1.00 46.38 182 PRO A N 1
ATOM 1477 C CA . PRO A 1 182 ? -24.617 -8.760 2.157 1.00 46.38 182 PRO A CA 1
ATOM 1478 C C . PRO A 1 182 ? -25.007 -10.117 1.564 1.00 46.38 182 PRO A C 1
ATOM 1480 O O . PRO A 1 182 ? -25.609 -10.180 0.491 1.00 46.38 182 PRO A O 1
ATOM 1483 N N . VAL A 1 183 ? -24.617 -11.197 2.245 1.00 55.19 183 VAL A N 1
ATOM 1484 C CA . VAL A 1 183 ? -24.850 -12.598 1.840 1.00 55.19 183 VAL A CA 1
ATOM 1485 C C . VAL A 1 183 ? -26.335 -12.867 1.523 1.00 55.19 183 VAL A C 1
ATOM 1487 O O . VAL A 1 183 ? -26.660 -13.773 0.766 1.00 55.19 183 VAL A O 1
ATOM 1490 N N . THR A 1 184 ? -27.240 -12.016 2.005 1.00 54.00 184 THR A N 1
ATOM 1491 C CA . THR A 1 184 ? -28.682 -12.037 1.745 1.00 54.00 184 THR A CA 1
ATOM 1492 C C . THR A 1 184 ? -29.113 -11.611 0.336 1.00 54.00 184 THR A C 1
ATOM 1494 O O . THR A 1 184 ? -30.161 -12.061 -0.118 1.00 54.00 184 THR A O 1
ATOM 1497 N N . ALA A 1 185 ? -28.342 -10.799 -0.399 1.00 45.91 185 ALA A N 1
ATOM 1498 C CA . ALA A 1 185 ? -28.773 -10.320 -1.722 1.00 45.91 185 ALA A CA 1
ATOM 1499 C C . ALA A 1 185 ? -28.733 -11.414 -2.810 1.00 45.91 185 ALA A C 1
ATOM 1501 O O . ALA A 1 185 ? -29.497 -11.358 -3.769 1.00 45.91 185 ALA A O 1
ATOM 1502 N N . ALA A 1 186 ? -27.884 -12.434 -2.645 1.00 45.91 186 ALA A N 1
ATOM 1503 C CA . ALA A 1 186 ? -27.813 -13.568 -3.569 1.00 45.91 186 ALA A CA 1
ATOM 1504 C C . ALA A 1 186 ? -28.948 -14.590 -3.356 1.00 45.91 186 ALA A C 1
ATOM 1506 O O . ALA A 1 186 ? -29.279 -15.327 -4.279 1.00 45.91 186 ALA A O 1
ATOM 1507 N N . ALA A 1 187 ? -29.576 -14.612 -2.175 1.00 49.00 187 ALA A N 1
ATOM 1508 C CA . ALA A 1 187 ? -30.677 -15.529 -1.883 1.00 49.00 187 ALA A CA 1
ATOM 1509 C C . ALA A 1 187 ? -32.012 -15.062 -2.495 1.00 49.00 187 ALA A C 1
ATOM 1511 O O . ALA A 1 187 ? -32.815 -15.889 -2.911 1.00 49.00 187 ALA A O 1
ATOM 1512 N N . HIS A 1 188 ? -32.237 -13.748 -2.610 1.00 50.28 188 HIS A N 1
ATOM 1513 C CA . HIS A 1 188 ? -33.508 -13.218 -3.122 1.00 50.28 188 HIS A CA 1
ATOM 1514 C C . HIS A 1 188 ? -33.596 -13.204 -4.661 1.00 50.28 188 HIS A C 1
ATOM 1516 O O . HIS A 1 188 ? -34.694 -13.202 -5.209 1.00 50.28 188 HIS A O 1
ATOM 1522 N N . ALA A 1 189 ? -32.457 -13.220 -5.364 1.00 49.97 189 ALA A N 1
ATOM 1523 C CA . ALA A 1 189 ? -32.408 -13.189 -6.831 1.00 49.97 189 ALA A CA 1
ATOM 1524 C C . ALA A 1 189 ? -32.610 -14.568 -7.493 1.00 49.97 189 ALA A C 1
ATOM 1526 O O . ALA A 1 189 ? -32.906 -14.631 -8.681 1.00 49.97 189 ALA A O 1
ATOM 1527 N N . LEU A 1 190 ? -32.475 -15.667 -6.741 1.00 55.84 190 LEU A N 1
ATOM 1528 C CA . LEU A 1 190 ? -32.717 -17.029 -7.239 1.00 55.84 190 LEU A CA 1
ATOM 1529 C C . LEU A 1 190 ? -34.150 -17.530 -6.978 1.00 55.84 190 LEU A C 1
ATOM 1531 O O . LEU A 1 190 ? -34.491 -18.619 -7.424 1.00 55.84 190 LEU A O 1
ATOM 1535 N N . ALA A 1 191 ? -34.994 -16.752 -6.288 1.00 57.06 191 ALA A N 1
ATOM 1536 C CA . ALA A 1 191 ? -36.354 -17.160 -5.919 1.00 57.06 191 ALA A CA 1
ATOM 1537 C C . ALA A 1 191 ? -37.468 -16.579 -6.816 1.00 57.06 191 ALA A C 1
ATOM 1539 O O . ALA A 1 191 ? -38.596 -17.049 -6.743 1.00 57.06 191 ALA A O 1
ATOM 1540 N N . THR A 1 192 ? -37.186 -15.582 -7.663 1.00 60.00 192 THR A N 1
ATOM 1541 C CA . THR A 1 192 ? -38.214 -14.873 -8.459 1.00 60.00 192 THR A CA 1
ATOM 1542 C C . THR A 1 192 ? -38.092 -15.100 -9.971 1.00 60.00 192 THR A C 1
ATOM 1544 O O . THR A 1 192 ? -38.547 -14.271 -10.750 1.00 60.00 192 THR A O 1
ATOM 1547 N N . GLY A 1 193 ? -37.424 -16.176 -10.399 1.00 50.94 193 GLY A N 1
ATOM 1548 C CA . GLY A 1 193 ? -37.131 -16.471 -11.810 1.00 50.94 193 GLY A CA 1
ATOM 1549 C C . GLY A 1 193 ? -37.802 -17.737 -12.349 1.00 50.94 193 GLY A C 1
ATOM 1550 O O . GLY A 1 193 ? -37.189 -18.449 -13.138 1.00 50.94 193 GLY A O 1
ATOM 1551 N N . GLY A 1 194 ? -39.014 -18.053 -11.893 1.00 52.94 194 GLY A N 1
ATOM 1552 C CA . GLY A 1 194 ? -39.839 -19.135 -12.434 1.00 52.94 194 GLY A CA 1
ATOM 1553 C C . GLY A 1 194 ? -41.313 -18.787 -12.250 1.00 52.94 194 GLY A C 1
ATOM 1554 O O . GLY A 1 194 ? -41.683 -18.407 -11.142 1.00 52.94 194 GLY A O 1
ATOM 1555 N N . THR A 1 195 ? -42.109 -18.940 -13.315 1.00 49.56 195 THR A N 1
ATOM 1556 C CA . THR A 1 195 ? -43.432 -18.327 -13.604 1.00 49.56 195 THR A CA 1
ATOM 1557 C C . THR A 1 195 ? -43.240 -16.923 -14.198 1.00 49.56 195 THR A C 1
ATOM 1559 O O . THR A 1 195 ? -42.735 -16.037 -13.519 1.00 49.56 195 THR A O 1
ATOM 1562 N N . ASP A 1 196 ? -43.412 -16.675 -15.499 1.00 39.81 196 ASP A N 1
ATOM 1563 C CA . ASP A 1 196 ? -44.302 -17.259 -16.518 1.00 39.81 196 ASP A CA 1
ATOM 1564 C C . ASP A 1 196 ? -43.635 -17.395 -17.901 1.00 39.81 196 ASP A C 1
ATOM 1566 O O . ASP A 1 196 ? -42.693 -16.619 -18.192 1.00 39.81 196 ASP A O 1
#

Foldseek 3Di:
DDDDDDDDDDDDDPVVVVVVPPPDPDDPDPPPCDDPPCVVVVVVVVVVVVVVVVVVVVVVVVVVCVLLVVLVVQLVVLLPDDLPCSLVSLVVSLLVSCCSQEVPCCVVCVPDAFQRNVVVLCVFAVLVPDPPVLNVLLNVSRNDPDDCPDPPCSPNVSVVSVSVSSNSRSVGGHGDDDDPDPPVVVVVVVPPPDDD

Radius of gyration: 41.42 Å; chains: 1; bounding box: 66×37×152 Å

Secondary structure (DSSP, 8-state):
-------PPPP--HHHHHHHH--PPPPP---------THHHHHHHHHHHHHHHHHHHHHHHHHHHHHHHHHHHHHHHHHHS-STTHHHHHHHHHHHHHHHH-TTTHHHHHT--HHHHHHHHHHHHTGGGS-HHHHHHHHHHHH--SS---GGGSSHHHHHHHHHHHHHHHHH----PPP---TTHHHHSSSS----

pLDDT: mean 73.93, std 14.38, range [39.81, 95.19]